Protein AF-A0A5J5D8A2-F1 (afdb_monomer_lite)

Radius of gyration: 28.77 Å; chains: 1; bounding box: 53×38×93 Å

Foldseek 3Di:
DDDPPPPDPPVVVVVVVVVVVVVVVVVVVVVVVVVVVVVVVVVVVVVVVVVVVVVVVVVVVPDDPDVPVDQLLAEEEELEDAQQCVVVVLVVCVVCCVVVVAAEEEDDDSQPDSVRPVHYYYDNAADDDCVVVVRPDDYHYDYGDDDLQVSLQSVLVCQAQNDPVCNPDHHPNHPDPQHLVNCVVVVHPSNHPVSSPDVCRSHVHDDPVD

pLDDT: mean 86.2, std 14.89, range [42.16, 98.62]

InterPro domains:
  IPR005331 Sulfotransferase [PF03567] (71-187)
  IPR007734 Heparan sulphate 2-O-sulfotransferase [PTHR12129] (23-210)
  IPR027417 P-loop containing nucleoside triphosphate hydrolase [G3DSA:3.40.50.300] (69-210)
  IPR027417 P-loop containing nucleoside triphosphate hydrolase [SSF52540] (71-198)

Organism: NCBI:txid54343

Structure (mmCIF, N/CA/C/O backbone):
data_AF-A0A5J5D8A2-F1
#
_entry.id   AF-A0A5J5D8A2-F1
#
loop_
_atom_site.group_PDB
_atom_site.id
_atom_site.type_symbol
_atom_site.label_atom_id
_atom_site.label_alt_id
_atom_site.label_comp_id
_atom_site.label_asym_id
_atom_site.label_entity_id
_atom_site.label_seq_id
_atom_site.pdbx_PDB_ins_code
_atom_site.Cartn_x
_atom_site.Cartn_y
_atom_site.Cartn_z
_atom_site.occupancy
_atom_site.B_iso_or_equiv
_atom_site.auth_seq_id
_atom_site.auth_comp_id
_atom_site.auth_asym_id
_atom_site.auth_atom_id
_atom_site.pdbx_PDB_model_num
ATOM 1 N N . MET A 1 1 ? -11.071 -0.078 65.330 1.00 43.44 1 MET A N 1
ATOM 2 C CA . MET A 1 1 ? -9.957 -0.813 64.694 1.00 43.44 1 MET A CA 1
ATOM 3 C C . MET A 1 1 ? -8.699 0.037 64.810 1.00 43.44 1 MET A C 1
ATOM 5 O O . MET A 1 1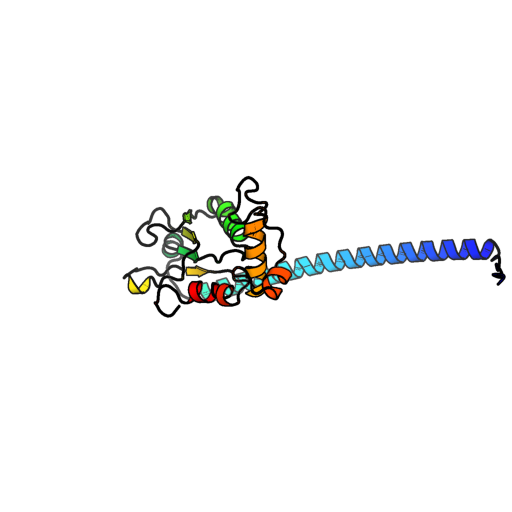 ? -8.481 0.914 63.987 1.00 43.44 1 MET A O 1
ATOM 9 N N . GLY A 1 2 ? -7.950 -0.121 65.904 1.00 42.16 2 GLY A N 1
ATOM 10 C CA . GLY A 1 2 ? -6.715 0.630 66.136 1.00 42.16 2 GLY A CA 1
ATOM 11 C C . GLY A 1 2 ? -5.548 -0.061 65.441 1.00 42.16 2 GLY A C 1
ATOM 12 O O . GLY A 1 2 ? -5.208 -1.184 65.804 1.00 42.16 2 GLY A O 1
ATOM 13 N N . LEU A 1 3 ? -4.954 0.588 64.438 1.00 48.53 3 LEU A N 1
ATOM 14 C CA . LEU A 1 3 ? -3.679 0.153 63.877 1.00 48.53 3 LEU A CA 1
ATOM 15 C C . LEU A 1 3 ? -2.583 0.384 64.920 1.00 48.53 3 LEU A C 1
ATOM 17 O O . LEU A 1 3 ? -2.235 1.522 65.238 1.00 48.53 3 LEU A O 1
ATOM 21 N N . LEU A 1 4 ? -2.039 -0.714 65.437 1.00 45.78 4 LEU A N 1
ATOM 22 C CA . LEU A 1 4 ? -0.850 -0.736 66.274 1.00 45.78 4 LEU A CA 1
ATOM 23 C C . LEU A 1 4 ? 0.340 -0.238 65.431 1.00 45.78 4 LEU A C 1
ATOM 25 O O . LEU A 1 4 ? 0.931 -0.993 64.662 1.00 45.78 4 LEU A O 1
ATOM 29 N N . ARG A 1 5 ? 0.667 1.058 65.520 1.00 58.00 5 ARG A N 1
ATOM 30 C CA . ARG A 1 5 ? 1.894 1.615 64.930 1.00 58.00 5 ARG A CA 1
ATOM 31 C C . ARG A 1 5 ? 3.086 1.094 65.726 1.00 58.00 5 ARG A C 1
ATOM 33 O O . ARG A 1 5 ? 3.473 1.675 66.735 1.00 58.00 5 ARG A O 1
ATOM 40 N N . ILE A 1 6 ? 3.667 -0.004 65.260 1.00 61.28 6 ILE A N 1
ATOM 41 C CA . ILE A 1 6 ? 4.979 -0.467 65.707 1.00 61.28 6 ILE A CA 1
ATOM 42 C C . ILE A 1 6 ? 5.999 0.552 65.180 1.00 61.28 6 ILE A C 1
ATOM 44 O O . ILE A 1 6 ? 6.409 0.504 64.022 1.00 61.28 6 ILE A O 1
ATOM 48 N N . MET A 1 7 ? 6.350 1.540 66.006 1.00 61.66 7 MET A N 1
ATOM 49 C CA . MET A 1 7 ? 7.446 2.468 65.724 1.00 61.66 7 MET A CA 1
ATOM 50 C C . MET A 1 7 ? 8.753 1.674 65.730 1.00 61.66 7 MET A C 1
ATOM 52 O O . MET A 1 7 ? 9.277 1.330 66.788 1.00 61.66 7 MET A O 1
ATOM 56 N N . MET A 1 8 ? 9.266 1.350 64.539 1.00 63.56 8 MET A N 1
ATOM 57 C CA . MET A 1 8 ? 10.593 0.756 64.412 1.00 63.56 8 MET A CA 1
ATOM 58 C C . MET A 1 8 ? 11.637 1.742 64.957 1.00 63.56 8 MET A C 1
ATOM 60 O O . MET A 1 8 ? 11.593 2.923 64.603 1.00 63.56 8 MET A O 1
ATOM 64 N N . PRO A 1 9 ? 12.587 1.291 65.793 1.00 77.75 9 PRO A N 1
ATOM 65 C CA . PRO A 1 9 ? 13.652 2.149 66.292 1.00 77.75 9 PRO A CA 1
ATOM 66 C C . PRO A 1 9 ? 14.417 2.796 65.132 1.00 77.75 9 PRO A C 1
ATOM 68 O O . PRO A 1 9 ? 14.713 2.126 64.142 1.00 77.75 9 PRO A O 1
ATOM 71 N N . ALA A 1 10 ? 14.800 4.068 65.274 1.00 77.81 10 ALA A N 1
ATOM 72 C CA . ALA A 1 10 ? 15.470 4.852 64.225 1.00 77.81 10 ALA A CA 1
ATOM 73 C C . ALA A 1 10 ? 16.701 4.150 63.608 1.00 77.81 10 ALA A C 1
ATOM 75 O O . ALA A 1 10 ? 17.005 4.326 62.430 1.00 77.81 10 ALA A O 1
ATOM 76 N N . LYS A 1 11 ? 17.374 3.283 64.378 1.00 77.81 11 LYS A N 1
ATOM 77 C CA . LYS A 1 11 ? 18.496 2.452 63.913 1.00 77.81 11 LYS A CA 1
ATOM 78 C C . LYS A 1 11 ? 18.096 1.442 62.824 1.00 77.81 11 LYS A C 1
ATOM 80 O O . LYS A 1 11 ? 18.853 1.245 61.880 1.00 77.81 11 LYS A O 1
ATOM 85 N N . PHE A 1 12 ? 16.911 0.836 62.917 1.00 82.00 12 PHE A N 1
ATOM 86 C CA . PHE A 1 12 ? 16.404 -0.100 61.904 1.00 82.00 12 PHE A CA 1
ATOM 87 C C . PHE A 1 1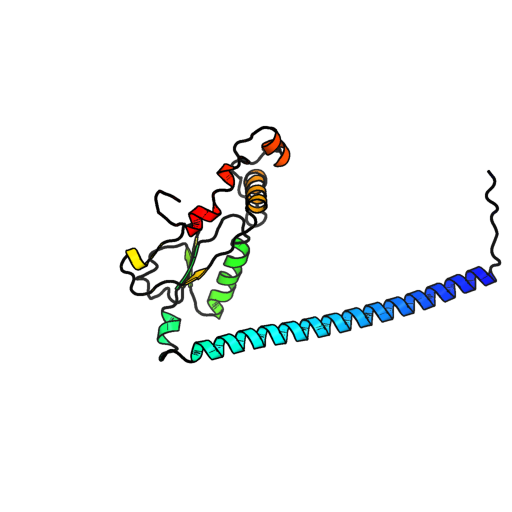2 ? 15.912 0.620 60.647 1.00 82.00 12 PHE A C 1
ATOM 89 O O . PHE A 1 12 ? 16.090 0.109 59.546 1.00 82.00 12 PHE A O 1
ATOM 96 N N . GLN A 1 13 ? 15.357 1.827 60.794 1.00 81.62 13 GLN A N 1
ATOM 97 C CA . GLN A 1 13 ? 14.984 2.662 59.650 1.00 81.62 13 GLN A CA 1
ATOM 98 C C . GLN A 1 13 ? 16.219 3.091 58.848 1.00 81.62 13 GLN A C 1
ATOM 100 O O . GLN A 1 13 ? 16.222 2.975 57.627 1.00 81.62 13 GLN A O 1
ATOM 105 N N . LEU A 1 14 ? 17.298 3.500 59.524 1.00 85.81 14 LEU A N 1
ATOM 106 C CA . LEU A 1 14 ? 18.557 3.855 58.863 1.00 85.81 14 LEU A CA 1
ATOM 107 C C . LEU A 1 14 ? 19.177 2.660 58.116 1.00 85.81 14 LEU A C 1
ATOM 109 O O . LEU A 1 14 ? 19.640 2.811 56.987 1.00 85.81 14 LEU A O 1
ATOM 113 N N . LEU A 1 15 ? 19.134 1.463 58.713 1.00 89.31 15 LEU A N 1
ATOM 114 C CA . LEU A 1 15 ? 19.608 0.232 58.075 1.00 89.31 15 LEU A CA 1
ATOM 115 C C . LEU A 1 15 ? 18.780 -0.127 56.827 1.00 89.31 15 LEU A C 1
ATOM 117 O O . LEU A 1 15 ? 19.340 -0.522 55.805 1.00 89.31 15 LEU A O 1
ATOM 121 N N . ALA A 1 16 ? 17.457 0.044 56.879 1.00 88.25 16 ALA A N 1
ATOM 122 C CA . ALA A 1 16 ? 16.571 -0.202 55.741 1.00 88.25 16 ALA A CA 1
ATOM 123 C C . ALA A 1 16 ? 16.849 0.757 54.568 1.00 88.25 16 ALA A C 1
ATOM 125 O O . ALA A 1 16 ? 16.898 0.331 53.418 1.00 88.25 16 ALA A O 1
ATOM 126 N N . VAL A 1 17 ? 17.104 2.040 54.847 1.00 90.56 17 VAL A N 1
ATOM 127 C CA . VAL A 1 17 ? 17.455 3.030 53.811 1.00 90.56 17 VAL A CA 1
ATOM 128 C C . VAL A 1 17 ? 18.817 2.718 53.183 1.00 90.56 17 VAL A C 1
ATOM 130 O O . VAL A 1 17 ? 18.953 2.765 51.963 1.00 90.56 17 VAL A O 1
ATOM 133 N N . LEU A 1 18 ? 19.815 2.348 53.992 1.00 92.75 18 LEU A N 1
ATOM 134 C CA . LEU A 1 18 ? 21.143 1.975 53.493 1.00 92.75 18 LEU A CA 1
ATOM 135 C C . LEU A 1 18 ? 21.098 0.716 52.620 1.00 92.75 18 LEU A C 1
ATOM 137 O O . LEU A 1 18 ? 21.672 0.697 51.535 1.00 92.75 18 LEU A O 1
ATOM 141 N N . THR A 1 19 ? 20.387 -0.321 53.064 1.00 93.06 19 THR A N 1
ATOM 142 C CA . THR A 1 19 ? 20.232 -1.565 52.291 1.00 93.06 19 THR A CA 1
ATOM 143 C C . THR A 1 19 ? 19.467 -1.336 50.988 1.00 93.06 19 THR A C 1
ATOM 145 O O . THR A 1 19 ? 19.874 -1.859 49.953 1.00 93.06 19 THR A O 1
ATOM 148 N N . PHE A 1 20 ? 18.430 -0.495 51.000 1.00 94.25 20 PHE A N 1
ATOM 149 C CA . PHE A 1 20 ? 17.714 -0.092 49.789 1.00 94.25 20 PHE A CA 1
ATOM 150 C C . PHE A 1 20 ? 18.603 0.697 48.817 1.00 94.25 20 PHE A C 1
ATOM 152 O O . PHE A 1 20 ? 18.588 0.421 47.621 1.00 94.25 20 PHE A O 1
ATOM 159 N N . GLY A 1 21 ? 19.423 1.629 49.316 1.00 94.69 21 GLY A N 1
ATOM 160 C CA . GLY A 1 21 ? 20.370 2.388 48.492 1.00 94.69 21 GLY A CA 1
ATOM 161 C C . GLY A 1 21 ? 21.416 1.497 47.815 1.00 94.69 21 GLY A C 1
ATOM 162 O O . GLY A 1 21 ? 21.669 1.639 46.621 1.00 94.69 21 GLY A O 1
ATOM 163 N N . VAL A 1 22 ? 21.971 0.523 48.545 1.00 95.25 22 VAL A N 1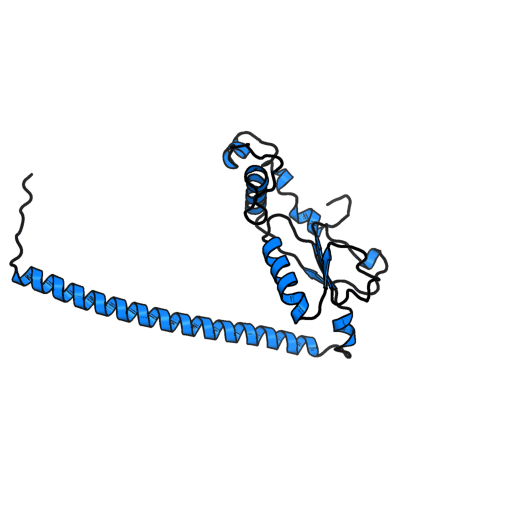
ATOM 164 C CA . VAL A 1 22 ? 22.908 -0.467 47.983 1.00 95.25 22 VAL A CA 1
ATOM 165 C C . VAL A 1 22 ? 22.215 -1.370 46.956 1.00 95.25 22 VAL A C 1
ATOM 167 O O . VAL A 1 22 ? 22.793 -1.657 45.909 1.00 95.25 22 VAL A O 1
ATOM 170 N N . ALA A 1 23 ? 20.974 -1.789 47.218 1.00 94.88 23 ALA A N 1
ATOM 171 C CA . ALA A 1 23 ? 20.194 -2.582 46.271 1.00 94.88 23 ALA A CA 1
ATOM 172 C C . ALA A 1 23 ? 19.888 -1.805 44.979 1.00 94.88 23 ALA A C 1
ATOM 174 O O . ALA A 1 23 ? 20.016 -2.370 43.896 1.00 94.88 23 ALA A O 1
ATOM 175 N N . MET A 1 24 ? 19.554 -0.514 45.075 1.00 94.69 24 MET A N 1
ATOM 176 C CA . MET A 1 24 ? 19.331 0.346 43.907 1.00 94.69 24 MET A CA 1
ATOM 177 C C . MET A 1 24 ? 20.595 0.505 43.062 1.00 94.69 24 MET A C 1
ATOM 179 O O . MET A 1 24 ? 20.550 0.243 41.864 1.00 94.69 24 MET A O 1
ATOM 183 N N . LEU A 1 25 ? 21.738 0.797 43.689 1.00 94.62 25 LEU A N 1
ATOM 184 C CA . LEU A 1 25 ? 23.042 0.842 43.010 1.00 94.62 25 LEU A CA 1
ATOM 185 C C . LEU A 1 25 ? 23.381 -0.479 42.304 1.00 94.62 25 LEU A C 1
ATOM 187 O O . LEU A 1 25 ? 23.914 -0.489 41.193 1.00 94.62 25 LEU A O 1
ATOM 191 N N . PHE A 1 26 ? 23.067 -1.613 42.934 1.00 95.62 26 PHE A N 1
ATOM 192 C CA . PHE A 1 26 ? 23.268 -2.918 42.313 1.00 95.62 26 PHE A CA 1
ATOM 193 C C . PHE A 1 26 ? 22.354 -3.121 41.098 1.00 95.62 26 PHE A C 1
ATOM 195 O O . PHE A 1 26 ? 22.821 -3.605 40.068 1.00 95.62 26 PHE A O 1
ATOM 202 N N . ILE A 1 27 ? 21.079 -2.738 41.195 1.00 94.88 27 ILE A N 1
ATOM 203 C CA . ILE A 1 27 ? 20.109 -2.846 40.098 1.00 94.88 27 ILE A CA 1
ATOM 204 C C . ILE A 1 27 ? 20.512 -1.951 38.923 1.00 94.88 27 ILE A C 1
ATOM 206 O O . ILE A 1 27 ? 20.534 -2.433 37.795 1.00 94.88 27 ILE A O 1
ATOM 210 N N . GLU A 1 28 ? 20.897 -0.698 39.168 1.00 93.75 28 GLU A N 1
ATOM 211 C CA . GLU A 1 28 ? 21.371 0.224 38.125 1.00 93.75 28 GLU A CA 1
ATOM 212 C C . GLU A 1 28 ? 22.580 -0.350 37.375 1.00 93.75 28 GLU A C 1
ATOM 214 O O . GLU A 1 28 ? 22.600 -0.379 36.145 1.00 93.75 28 GLU A O 1
ATOM 219 N N . ASN A 1 29 ? 23.543 -0.925 38.102 1.00 94.69 29 ASN A N 1
ATOM 220 C CA . ASN A 1 29 ? 24.699 -1.590 37.501 1.00 94.69 29 ASN A CA 1
ATOM 221 C C . ASN A 1 29 ? 24.310 -2.831 36.669 1.00 94.69 29 ASN A C 1
ATOM 223 O O . ASN A 1 29 ? 24.910 -3.098 35.627 1.00 94.69 29 ASN A O 1
ATOM 227 N N . GLN A 1 30 ? 23.308 -3.605 37.102 1.00 94.56 30 GLN A N 1
ATOM 228 C CA . GLN A 1 30 ? 22.799 -4.740 36.318 1.00 94.56 30 GLN A CA 1
ATOM 229 C C . GLN A 1 30 ? 22.059 -4.279 35.057 1.00 94.56 30 GLN A C 1
ATOM 231 O O . GLN A 1 30 ? 22.248 -4.879 34.000 1.00 94.56 30 GLN A O 1
ATOM 236 N N . ILE A 1 31 ? 21.268 -3.205 35.144 1.00 95.06 31 ILE A N 1
ATOM 237 C CA . ILE A 1 31 ? 20.575 -2.606 33.994 1.00 95.06 31 ILE A CA 1
ATOM 238 C C . ILE A 1 31 ? 21.598 -2.138 32.961 1.00 95.06 31 ILE A C 1
ATOM 240 O O . ILE A 1 31 ? 21.495 -2.508 31.794 1.00 95.06 31 ILE A O 1
ATOM 244 N N . GLN A 1 32 ? 22.636 -1.423 33.393 1.00 93.75 32 GLN A N 1
ATOM 245 C CA . GLN A 1 32 ? 23.667 -0.918 32.491 1.00 93.75 32 GLN A CA 1
ATOM 246 C C . GLN A 1 32 ? 24.422 -2.057 31.783 1.00 93.75 32 GLN A C 1
ATOM 248 O O . GLN A 1 32 ? 24.617 -2.020 30.568 1.00 93.75 32 GLN A O 1
ATOM 253 N N . LYS A 1 33 ? 24.762 -3.134 32.508 1.00 95.69 33 LYS A N 1
ATOM 254 C CA . LYS A 1 33 ? 25.341 -4.345 31.898 1.00 95.69 33 LYS A CA 1
ATOM 255 C C . LYS A 1 33 ? 24.398 -5.010 30.896 1.00 95.69 33 LYS A C 1
ATOM 257 O O . LYS A 1 33 ? 24.849 -5.503 29.860 1.00 95.69 33 LYS A O 1
ATOM 262 N N . LEU A 1 34 ? 23.101 -5.047 31.198 1.00 94.38 34 LEU A N 1
ATOM 263 C CA . LEU A 1 34 ? 22.101 -5.633 30.314 1.00 94.38 34 LEU A CA 1
ATOM 264 C C . LEU A 1 34 ? 21.970 -4.818 29.021 1.00 94.38 34 LEU A C 1
ATOM 266 O O . LEU A 1 34 ? 21.977 -5.400 27.936 1.00 94.38 34 LEU A O 1
ATOM 270 N N . GLU A 1 35 ? 21.938 -3.491 29.116 1.00 95.56 35 GLU A N 1
ATOM 271 C CA . GLU A 1 35 ? 21.891 -2.584 27.964 1.00 95.56 35 GLU A CA 1
ATOM 272 C C . GLU A 1 35 ? 23.133 -2.715 27.071 1.00 95.56 35 GLU A C 1
ATOM 274 O O . GLU A 1 35 ? 23.004 -2.841 25.850 1.00 95.56 35 GLU A O 1
ATOM 279 N N . GLU A 1 36 ? 24.332 -2.791 27.658 1.00 96.19 36 GLU A N 1
ATOM 280 C CA . GLU A 1 36 ? 25.570 -3.036 26.906 1.00 96.19 36 GLU A CA 1
ATOM 281 C C . GLU A 1 36 ? 25.554 -4.393 26.189 1.00 96.19 36 GLU A C 1
ATOM 283 O O . GLU A 1 36 ? 25.940 -4.492 25.017 1.00 96.19 36 GLU A O 1
ATOM 288 N N . SER A 1 37 ? 25.079 -5.443 26.868 1.00 94.00 37 SER A N 1
ATOM 289 C CA . SER A 1 37 ? 24.976 -6.783 26.283 1.00 94.00 37 SER A CA 1
ATOM 290 C C . SER A 1 37 ? 23.990 -6.820 25.113 1.00 94.00 37 SER A C 1
ATOM 292 O O . SER A 1 37 ? 24.295 -7.399 24.065 1.00 94.00 37 SER A O 1
ATOM 294 N N . ARG A 1 38 ? 22.858 -6.119 25.241 1.00 94.75 38 ARG A N 1
ATOM 295 C CA . ARG A 1 38 ? 21.852 -5.982 24.189 1.00 94.75 38 ARG A CA 1
ATOM 296 C C . ARG A 1 38 ? 22.419 -5.235 22.983 1.00 94.75 38 ARG A C 1
ATOM 298 O O . ARG A 1 38 ? 22.307 -5.728 21.865 1.00 94.75 38 ARG A O 1
ATOM 305 N N . ALA A 1 39 ? 23.099 -4.110 23.201 1.00 93.62 39 ALA A N 1
ATOM 306 C CA . ALA A 1 39 ? 23.727 -3.347 22.124 1.00 93.62 39 ALA A CA 1
ATOM 307 C C . ALA A 1 39 ? 24.810 -4.158 21.388 1.00 93.62 39 ALA A C 1
ATOM 309 O O . ALA A 1 39 ? 25.000 -4.012 20.179 1.00 93.62 39 ALA A O 1
ATOM 310 N N . LYS A 1 40 ? 25.539 -5.030 22.096 1.00 93.69 40 LYS A N 1
ATOM 311 C CA . LYS A 1 40 ? 26.506 -5.947 21.476 1.00 93.69 40 LYS A CA 1
ATOM 312 C C . LYS A 1 40 ? 25.808 -7.011 20.626 1.00 93.69 40 LYS A C 1
ATOM 314 O O . LYS A 1 40 ? 26.255 -7.259 19.509 1.00 93.69 40 LYS A O 1
ATOM 319 N N . LEU A 1 41 ? 24.713 -7.586 21.125 1.00 92.62 41 LEU A N 1
ATOM 320 C CA . LEU A 1 41 ? 23.922 -8.581 20.403 1.00 92.62 41 LEU A CA 1
ATOM 321 C C . LEU A 1 41 ? 23.298 -7.997 19.127 1.00 92.62 41 LEU A C 1
ATOM 323 O O . LEU A 1 41 ? 23.446 -8.591 18.064 1.00 92.62 41 LEU A O 1
ATOM 327 N N . GLU A 1 42 ? 22.692 -6.810 19.204 1.00 91.44 42 GLU A N 1
ATOM 328 C CA . GLU A 1 42 ? 22.101 -6.120 18.046 1.00 91.44 42 GLU A CA 1
ATOM 329 C C . GLU A 1 42 ? 23.142 -5.869 16.939 1.00 91.44 42 GLU A C 1
ATOM 331 O O . GLU A 1 42 ? 22.877 -6.115 15.763 1.00 91.44 42 GLU A O 1
ATOM 336 N N . ARG A 1 43 ? 24.373 -5.473 17.299 1.00 91.00 43 ARG A N 1
ATOM 337 C CA . ARG A 1 43 ? 25.469 -5.302 16.326 1.00 91.00 43 ARG A CA 1
ATOM 338 C C . ARG A 1 43 ? 25.915 -6.619 15.693 1.00 91.00 43 ARG A C 1
ATOM 340 O O . ARG A 1 43 ? 26.267 -6.630 14.516 1.00 91.00 43 ARG A O 1
ATOM 347 N N . THR A 1 44 ? 25.950 -7.709 16.457 1.00 89.12 44 THR A N 1
ATOM 348 C CA . THR A 1 44 ? 26.314 -9.032 15.932 1.00 89.12 44 THR A CA 1
ATOM 349 C C . THR A 1 44 ? 25.240 -9.569 14.989 1.00 89.12 44 THR A C 1
ATOM 351 O O . THR A 1 44 ? 25.590 -10.080 13.929 1.00 89.12 44 THR A O 1
ATOM 354 N N . ILE A 1 45 ? 23.957 -9.389 15.321 1.00 90.00 45 ILE A N 1
ATOM 355 C CA . ILE A 1 45 ? 22.831 -9.763 14.453 1.00 90.00 45 ILE A CA 1
ATOM 356 C C . ILE A 1 45 ? 22.887 -8.972 13.145 1.00 90.00 45 ILE A C 1
ATOM 358 O O . ILE A 1 45 ? 22.921 -9.581 12.083 1.00 90.00 45 ILE A O 1
ATOM 362 N N . ALA A 1 46 ? 23.023 -7.644 13.208 1.00 86.31 46 ALA A N 1
ATOM 363 C CA . ALA A 1 46 ? 23.111 -6.809 12.008 1.00 86.31 46 ALA A CA 1
ATOM 364 C C . ALA A 1 46 ? 24.282 -7.210 11.091 1.00 86.31 46 ALA A C 1
ATOM 366 O O . ALA A 1 46 ? 24.154 -7.198 9.870 1.00 86.31 46 ALA A O 1
ATOM 367 N N . ARG A 1 47 ? 25.431 -7.602 11.661 1.00 86.00 47 ARG A N 1
ATOM 368 C CA . ARG A 1 47 ? 26.570 -8.113 10.878 1.00 86.00 47 ARG A CA 1
ATOM 369 C C . ARG A 1 47 ? 26.276 -9.462 10.224 1.00 86.00 47 ARG A C 1
ATOM 371 O O . ARG A 1 47 ? 26.673 -9.657 9.080 1.00 86.00 47 ARG A O 1
ATOM 378 N N . HIS A 1 48 ? 25.606 -10.372 10.928 1.00 82.44 48 HIS A N 1
ATOM 379 C CA . HIS A 1 48 ? 25.218 -11.668 10.371 1.00 82.44 48 HIS A CA 1
ATOM 380 C C . HIS A 1 48 ? 24.161 -11.533 9.269 1.00 82.44 48 HIS A C 1
ATOM 382 O O . HIS A 1 48 ? 24.306 -12.180 8.239 1.00 82.44 48 HIS A O 1
ATOM 388 N N . GLU A 1 49 ? 23.164 -10.659 9.436 1.00 81.12 49 GLU A N 1
ATOM 389 C CA . GLU A 1 49 ? 22.150 -10.394 8.405 1.00 81.12 49 GLU A CA 1
ATOM 390 C C . GLU A 1 49 ? 22.776 -9.819 7.126 1.00 81.12 49 GLU A C 1
ATOM 392 O O . GLU A 1 49 ? 22.462 -10.270 6.027 1.00 81.12 49 GLU A O 1
ATOM 397 N N . VAL A 1 50 ? 23.706 -8.862 7.252 1.00 79.50 50 VAL A N 1
ATOM 398 C CA . VAL A 1 50 ? 24.425 -8.303 6.093 1.00 79.50 50 VAL A CA 1
ATOM 399 C C . VAL A 1 50 ? 25.272 -9.373 5.399 1.00 79.50 50 VAL A C 1
ATOM 401 O O . VAL A 1 50 ? 25.214 -9.485 4.176 1.00 79.50 50 VAL A O 1
ATOM 404 N N . ALA A 1 51 ? 26.001 -10.196 6.160 1.00 74.69 51 ALA A N 1
ATOM 405 C CA . ALA A 1 51 ? 26.816 -11.275 5.602 1.00 74.69 51 ALA A CA 1
ATOM 406 C C . ALA A 1 51 ? 25.966 -12.345 4.889 1.00 74.69 51 ALA A C 1
ATOM 408 O O . ALA A 1 51 ? 26.358 -12.835 3.833 1.00 74.69 51 ALA A O 1
ATOM 409 N N . GLU A 1 52 ? 24.787 -12.679 5.422 1.00 77.25 52 GLU A N 1
ATOM 410 C CA . GLU A 1 52 ? 23.859 -13.629 4.798 1.00 77.25 52 GLU A CA 1
ATOM 411 C C . GLU A 1 52 ? 23.293 -13.087 3.472 1.00 77.25 52 GLU A C 1
ATOM 413 O O . GLU A 1 52 ? 23.182 -13.825 2.491 1.00 77.25 52 GLU A O 1
ATOM 418 N N . VAL A 1 53 ? 22.987 -11.785 3.403 1.00 70.25 53 VAL A N 1
ATOM 419 C CA . VAL A 1 53 ? 22.558 -11.118 2.161 1.00 70.25 53 VAL A CA 1
ATOM 420 C C . VAL A 1 53 ? 23.683 -11.096 1.118 1.00 70.25 53 VAL A C 1
ATOM 422 O O . VAL A 1 53 ? 23.430 -11.387 -0.053 1.00 70.25 53 VAL A O 1
ATOM 425 N N . GLU A 1 54 ? 24.924 -10.808 1.522 1.00 71.25 54 GLU A N 1
ATOM 426 C CA . GLU A 1 54 ? 26.096 -10.838 0.631 1.00 71.25 54 GLU A CA 1
ATOM 427 C C . GLU A 1 54 ? 26.395 -12.252 0.098 1.00 71.25 54 GLU A C 1
ATOM 429 O O . GLU A 1 54 ? 26.745 -12.415 -1.076 1.00 71.25 54 GLU A O 1
ATOM 434 N N . GLN A 1 55 ? 26.200 -13.287 0.923 1.00 66.44 55 GLN A N 1
ATOM 435 C CA . GLN A 1 55 ? 26.368 -14.682 0.508 1.00 66.44 55 GLN A CA 1
ATOM 436 C C . GLN A 1 55 ? 25.332 -15.097 -0.541 1.00 66.44 55 GLN A C 1
ATOM 438 O O . GLN A 1 55 ? 25.710 -15.654 -1.572 1.00 66.44 55 GLN A O 1
ATOM 443 N N . ARG A 1 56 ? 24.049 -14.752 -0.345 1.00 58.78 56 ARG A N 1
ATOM 444 C CA . ARG A 1 56 ? 22.997 -15.012 -1.348 1.00 58.78 56 ARG A CA 1
ATOM 445 C C . ARG A 1 56 ? 23.278 -14.303 -2.677 1.00 58.78 56 ARG A C 1
ATOM 447 O O . ARG A 1 56 ? 23.043 -14.872 -3.736 1.00 58.78 56 ARG A O 1
ATOM 454 N N . HIS A 1 57 ? 23.827 -13.089 -2.632 1.00 57.78 57 HIS A N 1
ATOM 455 C CA . HIS A 1 57 ? 24.257 -12.359 -3.830 1.00 57.78 57 HIS A CA 1
ATOM 456 C C . HIS A 1 57 ? 25.418 -13.043 -4.574 1.00 57.78 57 HIS A C 1
ATOM 458 O O . HIS A 1 57 ? 25.503 -12.953 -5.797 1.00 57.78 57 HIS A O 1
ATOM 464 N N . SER A 1 58 ? 26.313 -13.721 -3.852 1.00 54.38 58 SER A N 1
ATOM 465 C CA . SER A 1 58 ? 27.479 -14.391 -4.441 1.00 54.38 58 SER A CA 1
ATOM 466 C C . SER A 1 58 ? 27.117 -15.710 -5.135 1.00 54.38 58 SER A C 1
ATOM 468 O O . SER A 1 58 ? 27.769 -16.079 -6.110 1.00 54.38 58 SER A O 1
ATOM 470 N N . GLU A 1 59 ? 26.068 -16.402 -4.679 1.00 55.84 59 GLU A N 1
ATOM 471 C CA . GLU A 1 59 ? 25.571 -17.633 -5.313 1.00 55.84 59 GLU A CA 1
ATOM 472 C C . GLU A 1 59 ? 24.749 -17.357 -6.587 1.00 55.84 59 GLU A C 1
ATOM 474 O O . GLU A 1 59 ? 24.819 -18.135 -7.539 1.00 55.84 59 GLU A O 1
ATOM 479 N N . ASP A 1 60 ? 24.044 -16.222 -6.654 1.00 47.53 60 ASP A N 1
ATOM 480 C CA . ASP A 1 60 ? 23.275 -15.798 -7.839 1.00 47.53 60 ASP A CA 1
ATOM 481 C C . ASP A 1 60 ? 24.179 -15.220 -8.953 1.00 47.53 60 ASP A C 1
ATOM 483 O O . ASP A 1 60 ? 23.906 -15.360 -10.143 1.00 47.53 60 ASP A O 1
ATOM 487 N N . ALA A 1 61 ? 25.342 -14.662 -8.589 1.00 51.31 61 ALA A N 1
ATOM 488 C CA . ALA A 1 61 ? 26.332 -14.125 -9.531 1.00 51.31 61 ALA A CA 1
ATOM 489 C C . ALA A 1 61 ? 27.083 -15.197 -10.358 1.00 51.31 61 ALA A C 1
ATOM 491 O O . ALA A 1 61 ? 27.859 -14.860 -11.254 1.00 51.31 61 ALA A O 1
ATOM 492 N N . GLY A 1 62 ? 26.869 -16.490 -10.081 1.00 46.88 62 GLY A N 1
ATOM 493 C CA . GLY A 1 62 ? 27.489 -17.608 -10.802 1.00 46.88 62 GLY A CA 1
ATOM 494 C C . GLY A 1 62 ? 26.838 -17.962 -12.148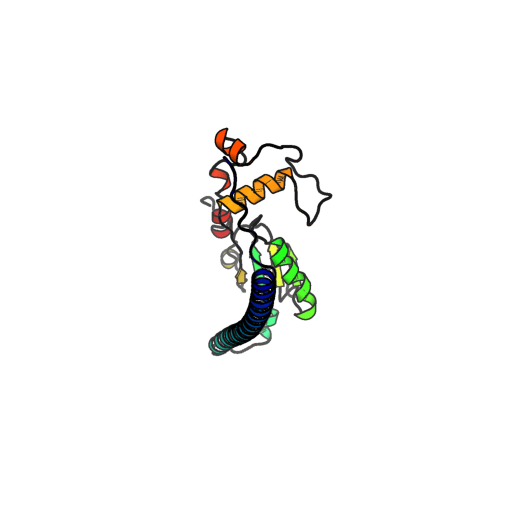 1.00 46.88 62 GLY A C 1
ATOM 495 O O . GLY A 1 62 ? 27.330 -18.858 -12.837 1.00 46.88 62 GLY A O 1
ATOM 496 N N . ARG A 1 63 ? 25.741 -17.296 -12.536 1.00 50.28 63 ARG A N 1
ATOM 497 C CA . ARG A 1 63 ? 25.020 -17.536 -13.798 1.00 50.28 63 ARG A CA 1
ATOM 498 C C . ARG A 1 63 ? 24.515 -16.241 -14.448 1.00 50.28 63 ARG A C 1
ATOM 500 O O . ARG A 1 63 ? 23.316 -16.086 -14.569 1.00 50.28 63 ARG A O 1
ATOM 507 N N . ASP A 1 64 ? 25.388 -15.341 -14.892 1.00 45.69 64 ASP A N 1
ATOM 508 C CA . ASP A 1 64 ? 25.220 -14.734 -16.227 1.00 45.69 64 ASP A CA 1
ATOM 509 C C . ASP A 1 64 ? 26.356 -13.779 -16.610 1.00 45.69 64 ASP A C 1
ATOM 511 O O . ASP A 1 64 ? 26.893 -13.009 -15.812 1.00 45.69 64 ASP A O 1
ATOM 515 N N . LEU A 1 65 ? 26.725 -13.829 -17.886 1.00 48.62 65 LEU A N 1
ATOM 516 C CA . LEU A 1 65 ? 27.729 -12.973 -18.505 1.00 48.62 65 LEU A CA 1
ATOM 517 C C . LEU A 1 65 ? 27.064 -11.681 -19.022 1.00 48.62 65 LEU A C 1
ATOM 519 O O . LEU A 1 65 ? 26.620 -11.653 -20.163 1.00 48.62 65 LEU A O 1
ATOM 523 N N . SER A 1 66 ? 27.021 -10.607 -18.214 1.00 46.00 66 SER A N 1
ATOM 524 C CA . SER A 1 66 ? 27.240 -9.179 -18.600 1.00 46.00 66 SER A CA 1
ATOM 525 C C . SER A 1 66 ? 26.693 -8.163 -17.555 1.00 46.00 66 SER A C 1
ATOM 527 O O . SER A 1 66 ? 25.660 -7.527 -17.759 1.00 46.00 66 SER A O 1
ATOM 529 N N . PRO A 1 67 ? 27.419 -7.885 -16.451 1.00 54.66 67 PRO A N 1
ATOM 530 C CA . PRO A 1 67 ? 26.867 -7.187 -15.272 1.00 54.66 67 PRO A CA 1
ATOM 531 C C . PRO A 1 67 ? 26.421 -5.723 -15.457 1.00 54.66 67 PRO A C 1
ATOM 533 O O . PRO A 1 67 ? 25.728 -5.176 -14.601 1.00 54.66 67 PRO A O 1
ATOM 536 N N . LEU A 1 68 ? 26.860 -5.043 -16.521 1.00 49.59 68 LEU A N 1
ATOM 537 C CA . LEU A 1 68 ? 26.580 -3.615 -16.734 1.00 49.59 68 LEU A CA 1
ATOM 538 C C . LEU A 1 68 ? 25.392 -3.372 -17.673 1.00 49.59 68 LEU A C 1
ATOM 540 O O . LEU A 1 68 ? 24.666 -2.404 -17.480 1.00 49.59 68 LEU A O 1
ATOM 544 N N . ALA A 1 69 ? 25.158 -4.260 -18.645 1.00 49.06 69 ALA A N 1
ATOM 545 C CA . ALA A 1 69 ? 24.066 -4.115 -19.609 1.00 49.06 69 ALA A CA 1
ATOM 546 C C . ALA A 1 69 ? 22.702 -4.506 -19.011 1.00 49.06 69 ALA A C 1
ATOM 548 O O . ALA A 1 69 ? 21.691 -3.892 -19.343 1.00 49.06 69 ALA A O 1
ATOM 549 N N . GLU A 1 70 ? 22.668 -5.477 -18.092 1.00 57.56 70 GLU A N 1
ATOM 550 C CA . GLU A 1 70 ? 21.435 -5.876 -17.395 1.00 57.56 70 GLU A CA 1
ATOM 551 C C . GLU A 1 70 ? 21.005 -4.878 -16.317 1.00 57.56 70 GLU A C 1
ATOM 553 O O . GLU A 1 70 ? 19.811 -4.662 -16.099 1.00 57.56 70 GLU A O 1
ATOM 558 N N . LYS A 1 71 ? 21.969 -4.223 -15.657 1.00 58.16 71 LYS A N 1
ATOM 559 C CA . LYS A 1 71 ? 21.678 -3.256 -14.593 1.00 58.16 71 LYS A CA 1
ATOM 560 C C . LYS A 1 71 ? 20.981 -2.007 -15.133 1.00 58.16 71 LYS A C 1
ATOM 562 O O . LYS A 1 71 ? 20.090 -1.484 -14.467 1.00 58.16 71 LYS A O 1
ATOM 567 N N . ASP A 1 72 ? 21.340 -1.585 -16.344 1.00 65.19 72 ASP A N 1
ATOM 568 C CA . ASP A 1 72 ? 20.755 -0.418 -17.007 1.00 65.19 72 ASP A CA 1
ATOM 569 C C . ASP A 1 72 ? 19.392 -0.704 -17.662 1.00 65.19 72 ASP A C 1
ATOM 571 O O . ASP A 1 72 ? 18.679 0.244 -17.971 1.00 65.19 72 ASP A O 1
ATOM 575 N N . ASP A 1 73 ? 18.974 -1.970 -17.824 1.00 77.25 73 ASP A N 1
ATOM 576 C CA . ASP A 1 73 ? 17.640 -2.324 -18.353 1.00 77.25 73 ASP A CA 1
ATOM 577 C C . ASP A 1 73 ? 16.639 -2.763 -17.261 1.00 77.25 73 ASP A C 1
ATOM 579 O O . ASP A 1 73 ? 15.479 -3.077 -17.551 1.00 77.25 73 ASP A O 1
ATOM 583 N N . MET A 1 74 ? 17.062 -2.749 -15.991 1.00 87.12 74 MET A N 1
ATOM 584 C CA . MET A 1 74 ? 16.272 -3.233 -14.859 1.00 87.12 74 MET A CA 1
ATOM 585 C C . MET A 1 74 ? 15.044 -2.356 -14.582 1.00 87.12 74 MET A C 1
ATOM 587 O O . MET A 1 74 ? 15.128 -1.142 -14.387 1.00 87.12 74 MET A O 1
ATOM 591 N N . VAL A 1 75 ? 13.878 -2.994 -14.473 1.00 89.88 75 VAL A N 1
ATOM 592 C CA . VAL A 1 75 ? 12.621 -2.331 -14.122 1.00 89.88 75 VAL A CA 1
ATOM 593 C C . VAL A 1 75 ? 11.958 -3.046 -12.953 1.00 89.88 75 VAL A C 1
ATOM 595 O O . VAL A 1 75 ? 11.674 -4.237 -13.039 1.00 89.88 75 VAL A O 1
ATOM 598 N N . ILE A 1 76 ? 11.650 -2.303 -11.891 1.00 92.88 76 ILE A N 1
ATOM 599 C CA . ILE A 1 76 ? 10.849 -2.755 -10.752 1.00 92.88 76 ILE A CA 1
ATOM 600 C C . ILE A 1 76 ? 9.460 -2.123 -10.842 1.00 92.88 76 ILE A C 1
ATOM 602 O O . ILE A 1 76 ? 9.329 -0.910 -11.006 1.00 92.88 76 ILE A O 1
ATOM 606 N N . ILE A 1 77 ? 8.415 -2.935 -10.694 1.00 93.56 77 ILE A N 1
ATOM 607 C CA . ILE A 1 77 ? 7.031 -2.488 -10.557 1.00 93.56 77 ILE A CA 1
ATOM 608 C C . ILE A 1 77 ? 6.546 -2.797 -9.142 1.00 93.56 77 ILE A C 1
ATOM 610 O O . ILE A 1 77 ? 6.400 -3.949 -8.742 1.00 93.56 77 ILE A O 1
ATOM 614 N N . TYR A 1 78 ? 6.236 -1.738 -8.404 1.00 96.88 78 TYR A N 1
ATOM 615 C CA . TYR A 1 78 ? 5.567 -1.774 -7.116 1.00 96.88 78 TYR A CA 1
ATOM 616 C C . TYR A 1 78 ? 4.084 -1.416 -7.276 1.00 96.88 78 TYR A C 1
ATOM 618 O O . TYR A 1 78 ? 3.668 -0.257 -7.155 1.00 96.88 78 TYR A O 1
ATOM 626 N N . ASN A 1 79 ? 3.254 -2.420 -7.553 1.00 96.19 79 ASN A N 1
ATOM 627 C CA . ASN A 1 79 ? 1.809 -2.271 -7.738 1.00 96.19 79 ASN A CA 1
ATOM 628 C C . ASN A 1 79 ? 1.074 -2.145 -6.386 1.00 96.19 79 ASN A C 1
ATOM 630 O O . ASN A 1 79 ? 0.284 -2.987 -5.964 1.00 96.19 79 ASN A O 1
ATOM 634 N N . ARG A 1 80 ? 1.419 -1.084 -5.657 1.00 96.00 80 ARG A N 1
ATOM 635 C CA . ARG A 1 80 ? 1.111 -0.868 -4.244 1.00 96.00 80 ARG A CA 1
ATOM 636 C C . ARG A 1 80 ? -0.367 -0.999 -3.882 1.00 96.00 80 ARG A C 1
ATOM 638 O O . ARG A 1 80 ? -1.222 -0.286 -4.410 1.00 96.00 80 ARG A O 1
ATOM 645 N N . VAL A 1 81 ? -0.645 -1.800 -2.856 1.00 97.38 81 VAL A N 1
ATOM 646 C CA . VAL A 1 81 ? -1.967 -1.897 -2.225 1.00 97.38 81 VAL A CA 1
ATOM 647 C C . VAL A 1 81 ? -2.236 -0.664 -1.328 1.00 97.38 81 VAL A C 1
ATOM 649 O O . VAL A 1 81 ? -1.325 -0.126 -0.681 1.00 97.38 81 VAL A O 1
ATOM 652 N N . PRO A 1 82 ? -3.474 -0.133 -1.281 1.00 97.38 82 PRO A N 1
ATOM 653 C CA . PRO A 1 82 ? -3.834 0.932 -0.346 1.00 97.38 82 PRO A CA 1
ATOM 654 C C . PRO A 1 82 ? -3.739 0.498 1.125 1.00 97.38 82 PRO A C 1
ATOM 656 O O . PRO A 1 82 ? -4.201 -0.576 1.501 1.00 97.38 82 PRO A O 1
ATOM 659 N N . LYS A 1 83 ? -3.244 1.404 1.981 1.00 97.81 83 LYS A N 1
ATOM 660 C CA . LYS A 1 83 ? -3.183 1.255 3.454 1.00 97.81 83 LYS A CA 1
ATOM 661 C C . LYS A 1 83 ? -2.272 0.123 3.969 1.00 97.81 83 LYS A C 1
ATOM 663 O O . LYS A 1 83 ? -2.480 -0.386 5.067 1.00 97.81 83 LYS A O 1
ATOM 668 N N . THR A 1 84 ? -1.215 -0.191 3.220 1.00 97.81 84 THR A N 1
ATOM 669 C CA . THR A 1 84 ? -0.187 -1.196 3.563 1.00 97.81 84 THR A CA 1
ATOM 670 C C . THR A 1 84 ? 1.208 -0.576 3.753 1.00 97.81 84 THR A C 1
ATOM 672 O O . THR A 1 84 ? 2.210 -1.124 3.317 1.00 97.81 84 THR A O 1
ATOM 675 N N . ALA A 1 85 ? 1.279 0.627 4.341 1.00 96.69 85 ALA A N 1
ATOM 676 C CA . ALA A 1 85 ? 2.521 1.411 4.497 1.00 96.69 85 ALA A CA 1
ATOM 677 C C . ALA A 1 85 ? 3.236 1.777 3.177 1.00 96.69 85 ALA A C 1
ATOM 679 O O . ALA A 1 85 ? 4.399 2.179 3.159 1.00 96.69 85 ALA A O 1
ATOM 680 N N . SER A 1 86 ? 2.509 1.723 2.060 1.00 95.25 86 SER A N 1
ATOM 681 C CA . SER A 1 86 ? 3.081 1.939 0.735 1.00 95.25 86 SER A CA 1
ATOM 682 C C . SER A 1 86 ? 3.656 3.340 0.506 1.00 95.25 86 SER A C 1
ATOM 684 O O . SER A 1 86 ? 4.568 3.497 -0.296 1.00 95.25 86 SER A O 1
ATOM 686 N N . THR A 1 87 ? 3.173 4.365 1.220 1.00 93.81 87 THR A N 1
ATOM 687 C CA . THR A 1 87 ? 3.739 5.724 1.137 1.00 93.81 87 THR A CA 1
ATOM 688 C C . THR A 1 87 ? 5.136 5.764 1.741 1.00 93.81 87 THR A C 1
ATOM 690 O O . THR A 1 87 ? 6.045 6.287 1.107 1.00 93.81 87 THR A O 1
ATOM 693 N N . SER A 1 88 ? 5.319 5.139 2.906 1.00 95.62 88 SER A N 1
ATOM 694 C CA . SER A 1 88 ? 6.615 5.044 3.574 1.00 95.62 88 SER A CA 1
ATOM 695 C C . SER A 1 88 ? 7.633 4.311 2.700 1.00 95.62 88 SER A C 1
ATOM 697 O O . SER A 1 88 ? 8.714 4.834 2.458 1.00 95.62 88 SER A O 1
ATOM 699 N N . PHE A 1 89 ? 7.260 3.154 2.141 1.00 96.56 89 PHE A N 1
ATOM 700 C CA . PHE A 1 89 ? 8.152 2.384 1.267 1.00 96.56 89 PHE A CA 1
ATOM 701 C C . PHE A 1 89 ? 8.527 3.143 -0.016 1.00 96.56 89 PHE A C 1
ATOM 703 O O . PHE A 1 89 ? 9.685 3.165 -0.421 1.00 96.56 89 PHE A O 1
ATOM 710 N N . THR A 1 90 ? 7.562 3.817 -0.649 1.00 93.75 90 THR A N 1
ATOM 711 C CA . THR A 1 90 ? 7.827 4.626 -1.846 1.00 93.75 90 THR A CA 1
ATOM 712 C C . THR A 1 90 ? 8.762 5.807 -1.565 1.00 93.75 90 THR A C 1
ATOM 714 O O . THR A 1 90 ? 9.584 6.126 -2.420 1.00 93.75 90 THR A O 1
ATOM 717 N N . ASN A 1 91 ? 8.679 6.442 -0.392 1.00 93.62 91 ASN A N 1
ATOM 718 C CA . ASN A 1 91 ? 9.570 7.556 -0.050 1.00 93.62 91 ASN A CA 1
ATOM 719 C C . ASN A 1 91 ? 11.036 7.110 0.045 1.00 93.62 91 ASN A C 1
ATOM 721 O O . ASN A 1 91 ? 11.895 7.805 -0.483 1.00 93.62 91 ASN A O 1
ATOM 725 N N . ILE A 1 92 ? 11.310 5.907 0.565 1.00 95.94 92 ILE A N 1
ATOM 726 C CA . ILE A 1 92 ? 12.668 5.328 0.559 1.00 95.94 92 ILE A CA 1
ATOM 727 C C . ILE A 1 92 ? 13.216 5.248 -0.874 1.00 95.94 92 ILE A C 1
ATOM 729 O O . ILE A 1 92 ? 14.367 5.600 -1.127 1.00 95.94 92 ILE A O 1
ATOM 733 N N . ALA A 1 93 ? 12.389 4.819 -1.834 1.00 93.25 93 ALA A N 1
ATOM 734 C CA . ALA A 1 93 ? 12.800 4.768 -3.234 1.00 93.25 93 ALA A CA 1
ATOM 735 C C . ALA A 1 93 ? 13.116 6.169 -3.787 1.00 93.25 93 ALA A C 1
ATOM 737 O O . ALA A 1 93 ? 14.117 6.324 -4.482 1.00 93.25 93 ALA A O 1
ATOM 738 N N . TYR A 1 94 ? 12.308 7.187 -3.466 1.00 92.06 94 TYR A N 1
ATOM 739 C CA . TYR A 1 94 ? 12.572 8.573 -3.873 1.00 92.06 94 TYR A CA 1
ATOM 740 C C . TYR A 1 94 ? 13.853 9.146 -3.248 1.00 92.06 94 TYR A C 1
ATOM 742 O O . TYR A 1 94 ? 14.617 9.801 -3.952 1.00 92.06 94 TYR A O 1
ATOM 750 N N . ASP A 1 95 ? 14.124 8.866 -1.975 1.00 94.38 95 ASP A N 1
ATOM 751 C CA . ASP A 1 95 ? 15.311 9.377 -1.276 1.00 94.38 95 ASP A CA 1
ATOM 752 C C . ASP A 1 95 ? 16.611 8.770 -1.833 1.00 94.38 95 ASP A C 1
ATOM 754 O O . ASP A 1 95 ? 17.652 9.428 -1.904 1.00 94.38 95 ASP A O 1
ATOM 758 N N . LEU A 1 96 ? 16.557 7.509 -2.271 1.00 93.81 96 LEU A N 1
ATOM 759 C CA . LEU A 1 96 ? 17.722 6.776 -2.767 1.00 93.81 96 LEU A CA 1
ATOM 760 C C . LEU A 1 96 ? 17.948 6.913 -4.277 1.00 93.81 96 LEU A C 1
ATOM 762 O O . LEU A 1 96 ? 19.050 6.617 -4.746 1.00 93.81 96 LEU A O 1
ATOM 766 N N . CYS A 1 97 ? 16.956 7.368 -5.049 1.00 91.38 97 CYS A N 1
ATOM 767 C CA . CYS A 1 97 ? 17.021 7.331 -6.512 1.00 91.38 97 CYS A CA 1
ATOM 768 C C . CYS A 1 97 ? 18.167 8.174 -7.090 1.00 91.38 97 CYS A C 1
ATOM 770 O O . CYS A 1 97 ? 18.844 7.741 -8.021 1.00 91.38 97 CYS A O 1
ATOM 772 N N . GLY A 1 98 ? 18.449 9.338 -6.493 1.00 87.00 98 GLY A N 1
ATOM 773 C CA . GLY A 1 98 ? 19.552 10.206 -6.916 1.00 87.00 98 GLY A CA 1
ATOM 774 C C . GLY A 1 98 ? 20.930 9.599 -6.639 1.00 87.00 98 GLY A C 1
ATOM 775 O O . GLY A 1 98 ? 21.814 9.656 -7.492 1.00 87.00 98 GLY A O 1
ATOM 776 N N . LYS A 1 99 ? 21.104 8.967 -5.470 1.00 92.25 99 LYS A N 1
ATOM 777 C CA . LYS A 1 99 ? 22.376 8.343 -5.070 1.00 92.25 99 LYS A CA 1
ATOM 778 C C . LYS A 1 99 ? 22.652 7.057 -5.849 1.00 92.25 99 LYS A C 1
ATOM 780 O O . LYS A 1 99 ? 23.783 6.821 -6.262 1.00 92.25 99 LYS A O 1
ATOM 785 N N . ASN A 1 100 ? 21.612 6.259 -6.075 1.00 90.62 100 ASN A N 1
ATOM 786 C CA . ASN A 1 100 ? 21.715 4.945 -6.707 1.00 90.62 100 ASN A CA 1
ATOM 787 C C . ASN A 1 100 ? 21.462 4.983 -8.225 1.00 90.62 100 ASN A C 1
ATOM 789 O O . ASN A 1 100 ? 21.473 3.929 -8.853 1.00 90.62 100 ASN A O 1
ATOM 793 N N . ARG A 1 101 ? 21.263 6.178 -8.805 1.00 87.75 101 ARG A N 1
ATOM 794 C CA . ARG A 1 101 ? 21.112 6.422 -10.251 1.00 87.75 101 ARG A CA 1
ATOM 795 C C . ARG A 1 101 ? 19.998 5.591 -10.900 1.00 87.75 101 ARG A C 1
ATOM 797 O O . ARG A 1 101 ? 20.221 4.919 -11.898 1.00 87.75 101 ARG A O 1
ATOM 804 N N . PHE A 1 102 ? 18.794 5.657 -10.338 1.00 88.69 102 PHE A N 1
ATOM 805 C CA . PHE A 1 102 ? 17.591 5.076 -10.943 1.00 88.69 102 PHE A CA 1
ATOM 806 C C . PHE A 1 102 ? 16.434 6.079 -10.933 1.00 88.69 102 PHE A C 1
ATOM 808 O O . PHE A 1 102 ? 16.480 7.099 -10.244 1.00 88.69 102 PHE A O 1
ATOM 815 N N . HIS A 1 103 ? 15.374 5.802 -11.690 1.00 86.62 103 HIS A N 1
ATOM 816 C CA . HIS A 1 103 ? 14.233 6.708 -11.834 1.00 86.62 103 HIS A CA 1
ATOM 817 C C . HIS A 1 103 ? 12.997 6.203 -11.083 1.00 86.62 103 HIS A C 1
ATOM 819 O O . HIS A 1 103 ? 12.648 5.039 -11.196 1.00 86.62 103 HIS A O 1
ATOM 825 N N . VAL A 1 104 ? 12.279 7.079 -10.365 1.00 82.38 104 VAL A N 1
ATOM 826 C CA . VAL A 1 104 ? 11.015 6.732 -9.674 1.00 82.38 104 VAL A CA 1
ATOM 827 C C . VAL A 1 104 ? 9.828 7.447 -10.318 1.00 82.38 104 VAL A C 1
ATOM 829 O O . VAL A 1 104 ? 9.814 8.684 -10.374 1.00 82.38 104 VAL A O 1
ATOM 832 N N . ARG A 1 105 ? 8.809 6.712 -10.793 1.00 79.31 105 ARG A N 1
ATOM 833 C CA . ARG A 1 105 ? 7.634 7.296 -11.479 1.00 79.31 105 ARG A CA 1
ATOM 834 C C . ARG A 1 105 ? 6.321 6.540 -11.251 1.00 79.31 105 ARG A C 1
ATOM 836 O O . ARG A 1 105 ? 6.298 5.370 -10.892 1.00 79.31 105 ARG A O 1
ATOM 843 N N . PHE A 1 106 ? 5.216 7.237 -11.519 1.00 66.12 106 PHE A N 1
ATOM 844 C CA . PHE A 1 106 ? 3.884 6.643 -11.643 1.00 66.12 106 PHE A CA 1
ATOM 845 C C . PHE A 1 106 ? 3.688 6.091 -13.067 1.00 66.12 106 PHE A C 1
ATOM 847 O O . PHE A 1 106 ? 4.077 6.743 -14.036 1.00 66.12 106 PHE A O 1
ATOM 854 N N . VAL A 1 107 ? 3.122 4.887 -13.176 1.00 61.41 107 VAL A N 1
ATOM 855 C CA . VAL A 1 107 ? 3.077 4.012 -14.370 1.00 61.41 107 VAL A CA 1
ATOM 856 C C . VAL A 1 107 ? 2.725 4.751 -15.678 1.00 61.41 107 VAL A C 1
ATOM 858 O O . VAL A 1 107 ? 1.565 5.079 -15.917 1.00 61.41 107 VAL A O 1
ATOM 861 N N . ARG A 1 108 ? 3.713 4.966 -16.563 1.00 55.09 108 ARG A N 1
ATOM 862 C CA . ARG A 1 108 ? 3.521 5.319 -17.985 1.00 55.09 108 ARG A CA 1
ATOM 863 C C . ARG A 1 108 ? 4.636 4.713 -18.840 1.00 55.09 108 ARG A C 1
ATOM 865 O O . ARG A 1 108 ? 5.802 4.895 -18.522 1.00 55.09 108 ARG A O 1
ATOM 872 N N . ASN A 1 109 ? 4.239 4.025 -19.914 1.00 62.88 109 ASN A N 1
ATOM 873 C CA . ASN A 1 109 ? 5.087 3.486 -20.986 1.00 62.88 109 ASN A CA 1
ATOM 874 C C . ASN A 1 109 ? 6.389 2.796 -20.520 1.00 62.88 109 ASN A C 1
ATOM 876 O O . ASN A 1 109 ? 7.494 3.228 -20.825 1.00 62.88 109 ASN A O 1
ATOM 880 N N . VAL A 1 110 ? 6.233 1.718 -19.751 1.00 67.50 110 VAL A N 1
ATOM 881 C CA . VAL A 1 110 ? 7.327 1.050 -19.024 1.00 67.50 110 VAL A CA 1
ATOM 882 C C . VAL A 1 110 ? 8.297 0.286 -19.944 1.00 67.50 110 VAL A C 1
ATOM 884 O O . VAL A 1 110 ? 9.465 0.118 -19.605 1.00 67.50 110 VAL A O 1
ATOM 887 N N . SER A 1 111 ? 7.844 -0.184 -21.112 1.00 66.06 111 SER A N 1
ATOM 888 C CA . SER A 1 111 ? 8.621 -1.099 -21.961 1.00 66.06 111 SER A CA 1
ATOM 889 C C . SER A 1 111 ? 9.607 -0.398 -22.903 1.00 66.06 111 SER A C 1
ATOM 891 O O . SER A 1 111 ? 10.727 -0.881 -23.063 1.00 66.06 111 SER A O 1
ATOM 893 N N . SER A 1 112 ? 9.228 0.725 -23.524 1.00 69.25 112 SER A N 1
ATOM 894 C CA . SER A 1 112 ? 10.039 1.380 -24.566 1.00 69.25 112 SER A CA 1
ATOM 895 C C . SER A 1 112 ? 10.899 2.546 -24.072 1.00 69.25 112 SER A C 1
ATOM 897 O O . SER A 1 112 ? 11.638 3.128 -24.863 1.00 69.25 112 SER A O 1
ATOM 899 N N . TRP A 1 113 ? 10.797 2.926 -22.798 1.00 76.69 113 TRP A N 1
ATOM 900 C CA . TRP A 1 113 ? 11.394 4.162 -22.291 1.00 76.69 113 TRP A CA 1
ATOM 901 C C . TRP A 1 113 ? 12.807 3.931 -21.745 1.00 76.69 113 TRP A C 1
ATOM 903 O O . TRP A 1 113 ? 12.995 3.697 -20.553 1.00 76.69 113 TRP A O 1
ATOM 913 N N . ARG A 1 114 ? 13.802 3.954 -22.640 1.00 79.94 114 ARG A N 1
ATOM 914 C CA . ARG A 1 114 ? 15.201 3.632 -22.311 1.00 79.94 114 ARG A CA 1
ATOM 915 C C . ARG A 1 114 ? 15.843 4.641 -21.363 1.00 79.94 114 ARG A C 1
ATOM 917 O O . ARG A 1 114 ? 16.566 4.225 -20.472 1.00 79.94 114 ARG A O 1
ATOM 924 N N . GLU A 1 115 ? 15.539 5.934 -21.492 1.00 81.31 115 GLU A N 1
ATOM 925 C CA . GLU A 1 115 ? 16.120 6.975 -20.625 1.00 81.31 115 GLU A CA 1
ATOM 926 C C . GLU A 1 115 ? 15.640 6.891 -19.169 1.00 81.31 115 GLU A C 1
ATOM 928 O O . GLU A 1 115 ? 16.153 7.595 -18.308 1.00 81.31 115 GLU A O 1
ATOM 933 N N . MET A 1 116 ? 14.628 6.064 -18.900 1.00 79.44 116 MET A N 1
ATOM 934 C CA . MET A 1 116 ? 14.029 5.895 -17.577 1.00 79.44 116 MET A CA 1
ATOM 935 C C . MET A 1 116 ? 14.452 4.593 -16.902 1.00 79.44 116 MET A C 1
ATOM 937 O O . MET A 1 116 ? 13.878 4.230 -15.871 1.00 79.44 116 MET A O 1
ATOM 941 N N . LYS A 1 117 ? 15.420 3.880 -17.485 1.00 84.44 117 LYS A N 1
ATOM 942 C CA . LYS A 1 117 ? 15.980 2.660 -16.920 1.00 84.44 117 LYS A CA 1
ATOM 943 C C . LYS A 1 117 ? 17.379 2.938 -16.333 1.00 84.44 117 LYS A C 1
ATOM 945 O O . LYS A 1 117 ? 18.114 3.736 -16.912 1.00 84.44 117 LYS A O 1
ATOM 950 N N . PRO A 1 118 ? 17.722 2.345 -15.175 1.00 89.75 118 PRO A N 1
ATOM 951 C CA . PRO A 1 118 ? 16.863 1.497 -14.352 1.00 89.75 118 PRO A CA 1
ATOM 952 C C . PRO A 1 118 ? 15.716 2.282 -13.692 1.00 89.75 118 PRO A C 1
ATOM 954 O O . PRO A 1 118 ? 15.862 3.449 -13.319 1.00 89.75 118 PRO A O 1
ATOM 957 N N . GLY A 1 119 ? 14.549 1.644 -13.570 1.00 90.00 119 GLY A N 1
ATOM 958 C CA . GLY A 1 119 ? 13.300 2.323 -13.213 1.00 90.00 119 GLY A CA 1
ATOM 959 C C . GLY A 1 119 ? 12.494 1.618 -12.125 1.00 90.00 119 GLY A C 1
ATOM 960 O O . GLY A 1 119 ? 12.261 0.417 -12.189 1.00 90.00 119 GLY A O 1
ATOM 961 N N . PHE A 1 120 ? 12.004 2.384 -11.154 1.00 93.00 120 PHE A N 1
ATOM 962 C CA . PHE A 1 120 ? 11.058 1.975 -10.12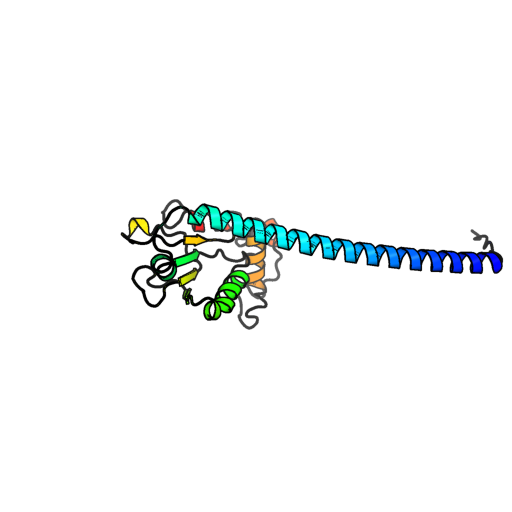3 1.00 93.00 120 PHE A CA 1
ATOM 963 C C . PHE A 1 120 ? 9.697 2.629 -10.390 1.00 93.00 120 PHE A C 1
ATOM 965 O O . PHE A 1 120 ? 9.490 3.830 -10.177 1.00 93.00 120 PHE A O 1
ATOM 972 N N . TYR A 1 121 ? 8.744 1.832 -10.856 1.00 92.81 121 TYR A N 1
ATOM 973 C CA . TYR A 1 121 ? 7.388 2.274 -11.151 1.00 92.81 121 TYR A CA 1
ATOM 974 C C . TYR A 1 121 ? 6.457 1.871 -10.020 1.00 92.81 121 TYR A C 1
ATOM 976 O O . TYR A 1 121 ? 6.446 0.714 -9.620 1.00 92.81 121 TYR A O 1
ATOM 984 N N . HIS A 1 122 ? 5.635 2.792 -9.519 1.00 94.50 122 HIS A N 1
ATOM 985 C CA . HIS A 1 122 ? 4.656 2.472 -8.478 1.00 94.50 122 HIS A CA 1
ATOM 986 C C . HIS A 1 122 ? 3.271 3.026 -8.782 1.00 94.50 122 HIS A C 1
ATOM 988 O O . HIS A 1 122 ? 3.123 4.046 -9.455 1.00 94.50 122 HIS A O 1
ATOM 994 N N . GLY A 1 123 ? 2.237 2.343 -8.295 1.00 92.94 123 GLY A N 1
ATOM 995 C CA . GLY A 1 123 ? 0.860 2.796 -8.462 1.00 92.94 123 GLY A CA 1
ATOM 996 C C . GLY A 1 123 ? -0.184 1.802 -7.967 1.00 92.94 123 GLY A C 1
ATOM 997 O O . GLY A 1 123 ? 0.101 0.623 -7.777 1.00 92.94 123 GLY A O 1
ATOM 998 N N . HIS A 1 124 ? -1.406 2.295 -7.763 1.00 94.38 124 HIS A N 1
ATOM 999 C CA . HIS A 1 124 ? -2.569 1.475 -7.418 1.00 94.38 124 HIS A CA 1
ATOM 1000 C C . HIS A 1 124 ? -3.147 0.826 -8.680 1.00 94.38 124 HIS A C 1
ATOM 1002 O O . HIS A 1 124 ? -4.149 1.289 -9.217 1.00 94.38 124 HIS A O 1
ATOM 1008 N N . VAL A 1 125 ? -2.471 -0.205 -9.175 1.00 93.00 125 VAL A N 1
ATOM 1009 C CA . VAL A 1 125 ? -2.854 -0.949 -10.381 1.00 93.00 125 VAL A CA 1
ATOM 1010 C C . VAL A 1 125 ? -2.832 -2.436 -10.042 1.00 93.00 125 VAL A C 1
ATOM 1012 O O . VAL A 1 125 ? -1.985 -2.870 -9.262 1.00 93.00 125 VAL A O 1
ATOM 1015 N N . ALA A 1 126 ? -3.757 -3.218 -10.591 1.00 95.00 126 ALA A N 1
ATOM 1016 C CA . ALA A 1 126 ? -3.698 -4.668 -10.450 1.00 95.00 126 ALA A CA 1
ATOM 1017 C C . ALA A 1 126 ? -2.472 -5.236 -11.188 1.00 95.00 126 ALA A C 1
ATOM 1019 O O . ALA A 1 126 ? -1.843 -4.562 -12.009 1.00 95.00 126 ALA A O 1
ATOM 1020 N N . TYR A 1 127 ? -2.105 -6.476 -10.883 1.00 95.31 127 TYR A N 1
ATOM 1021 C CA . TYR A 1 127 ? -1.037 -7.176 -11.586 1.00 95.31 127 TYR A CA 1
ATOM 1022 C C . TYR A 1 127 ? -1.279 -7.174 -13.107 1.00 95.31 127 TYR A C 1
ATOM 1024 O O . TYR A 1 127 ? -2.399 -7.382 -13.583 1.00 95.31 127 TYR A O 1
ATOM 1032 N N . LEU A 1 128 ? -0.219 -6.919 -13.875 1.00 91.44 128 LEU A N 1
ATOM 1033 C CA . LEU A 1 128 ? -0.256 -6.897 -15.331 1.00 91.44 128 LEU A CA 1
ATOM 1034 C C . LEU A 1 128 ? 0.793 -7.867 -15.865 1.00 91.44 128 LEU A C 1
ATOM 1036 O O . LEU A 1 128 ? 1.987 -7.723 -15.609 1.00 91.44 128 LEU A O 1
ATOM 1040 N N . ASP A 1 129 ? 0.344 -8.842 -16.644 1.00 89.31 129 ASP A N 1
ATOM 1041 C CA . ASP A 1 129 ? 1.242 -9.790 -17.289 1.00 89.31 129 ASP A CA 1
ATOM 1042 C C . ASP A 1 129 ? 1.804 -9.195 -18.587 1.00 89.31 129 ASP A C 1
ATOM 1044 O O . ASP A 1 129 ? 1.177 -9.253 -19.646 1.00 89.31 129 ASP A O 1
ATOM 1048 N N . PHE A 1 130 ? 3.007 -8.624 -18.501 1.00 86.06 130 PHE A N 1
ATOM 1049 C CA . PHE A 1 130 ? 3.721 -8.036 -19.640 1.00 86.06 130 PHE A CA 1
ATOM 1050 C C . PHE A 1 130 ? 4.019 -9.042 -20.763 1.00 86.06 130 PHE A C 1
ATOM 1052 O O . PHE A 1 130 ? 4.175 -8.634 -21.916 1.00 86.06 130 PHE A O 1
ATOM 1059 N N . SER A 1 131 ? 4.036 -10.345 -20.459 1.00 83.06 131 SER A N 1
ATOM 1060 C CA . SER A 1 131 ? 4.275 -11.407 -21.446 1.00 83.06 131 SER A CA 1
ATOM 1061 C C . SER A 1 131 ? 3.176 -11.433 -22.512 1.00 83.06 131 SER A C 1
ATOM 1063 O O . SER A 1 131 ? 3.454 -11.677 -23.683 1.00 83.06 131 SER A O 1
ATOM 1065 N N . LYS A 1 132 ? 1.935 -11.095 -22.135 1.00 84.56 132 LYS A N 1
ATOM 1066 C CA . LYS A 1 132 ? 0.782 -11.041 -23.053 1.00 84.56 132 LYS A CA 1
ATOM 1067 C C . LYS A 1 132 ? 0.855 -9.898 -24.064 1.00 84.56 132 LYS A C 1
ATOM 1069 O O . LYS A 1 132 ? 0.144 -9.925 -25.062 1.00 84.56 132 LYS A O 1
ATOM 1074 N N . TYR A 1 133 ? 1.709 -8.907 -23.817 1.00 82.81 133 TYR A N 1
ATOM 1075 C CA . TYR A 1 133 ? 1.836 -7.702 -24.639 1.00 82.81 133 TYR A CA 1
ATOM 1076 C C . TYR A 1 133 ? 3.140 -7.670 -25.450 1.00 82.81 133 TYR A C 1
ATOM 1078 O O . TYR A 1 133 ? 3.531 -6.615 -25.944 1.00 82.81 133 TYR A O 1
ATOM 1086 N N . GLY A 1 134 ? 3.835 -8.808 -25.580 1.00 75.94 134 GLY A N 1
ATOM 1087 C CA . GLY A 1 134 ? 5.044 -8.922 -26.403 1.00 75.94 134 GLY A CA 1
ATOM 1088 C C . GLY A 1 134 ? 6.247 -8.136 -25.870 1.00 75.94 134 GLY A C 1
ATOM 1089 O O . GLY A 1 134 ? 7.154 -7.798 -26.634 1.00 75.94 134 GLY A O 1
ATOM 1090 N N . ALA A 1 135 ? 6.266 -7.811 -24.574 1.00 77.62 135 ALA A N 1
ATOM 1091 C CA . ALA A 1 135 ? 7.402 -7.139 -23.957 1.00 77.62 135 ALA A CA 1
ATOM 1092 C C . ALA A 1 135 ? 8.625 -8.072 -23.926 1.00 77.62 135 ALA A C 1
ATOM 1094 O O . ALA A 1 135 ? 8.544 -9.192 -23.428 1.00 77.62 135 ALA A O 1
ATOM 1095 N N . LYS A 1 136 ? 9.768 -7.597 -24.441 1.00 70.06 136 LYS A N 1
ATOM 1096 C CA . LYS A 1 136 ? 11.026 -8.368 -24.470 1.00 70.06 136 LYS A CA 1
ATOM 1097 C C . LYS A 1 136 ? 11.655 -8.541 -23.084 1.00 70.06 136 LYS A C 1
ATOM 1099 O O . LYS A 1 136 ? 12.245 -9.578 -22.818 1.00 70.06 136 LYS A O 1
ATOM 1104 N N . GLY A 1 137 ? 11.520 -7.535 -22.219 1.00 72.25 137 GLY A N 1
ATOM 1105 C CA . GLY A 1 137 ? 11.977 -7.570 -20.829 1.00 72.25 137 GLY A CA 1
ATOM 1106 C C . GLY A 1 137 ? 10.797 -7.705 -19.872 1.00 72.25 137 GLY A C 1
ATOM 1107 O O . GLY A 1 137 ? 9.806 -6.979 -20.005 1.00 72.25 137 GLY A O 1
ATOM 1108 N N . ARG A 1 138 ? 10.895 -8.627 -18.908 1.00 78.44 138 ARG A N 1
ATOM 1109 C CA . ARG A 1 138 ? 9.897 -8.795 -17.846 1.00 78.44 138 ARG A CA 1
ATOM 1110 C C . ARG A 1 138 ? 10.293 -7.932 -16.645 1.00 78.44 138 ARG A C 1
ATOM 1112 O O . ARG A 1 138 ? 11.368 -8.149 -16.096 1.00 78.44 138 ARG A O 1
ATOM 1119 N N . PRO A 1 139 ? 9.456 -6.971 -16.221 1.00 88.56 139 PRO A N 1
ATOM 1120 C CA . PRO A 1 139 ? 9.746 -6.194 -15.026 1.00 88.56 139 PRO A CA 1
ATOM 1121 C C . PRO A 1 139 ? 9.655 -7.070 -13.769 1.00 88.56 139 PRO A C 1
ATOM 1123 O O . PRO A 1 139 ? 8.840 -7.994 -13.698 1.00 88.56 139 PRO A O 1
ATOM 1126 N N . MET A 1 140 ? 10.452 -6.740 -12.757 1.00 92.25 140 MET A N 1
ATOM 1127 C CA . MET A 1 140 ? 10.398 -7.371 -11.441 1.00 92.25 140 MET A CA 1
ATOM 1128 C C . MET A 1 140 ? 9.239 -6.793 -10.634 1.00 92.25 140 MET A C 1
ATOM 1130 O O . MET A 1 140 ? 9.190 -5.592 -10.375 1.00 92.25 140 MET A O 1
ATOM 1134 N N . TYR A 1 141 ? 8.305 -7.642 -10.221 1.00 94.19 141 TYR A N 1
ATOM 1135 C CA . TYR A 1 141 ? 7.194 -7.235 -9.369 1.00 94.19 141 TYR A CA 1
ATOM 1136 C C . TYR A 1 141 ? 7.553 -7.381 -7.895 1.00 94.19 141 TYR A C 1
ATOM 1138 O O . TYR A 1 141 ? 8.035 -8.425 -7.466 1.00 94.19 141 TYR A O 1
ATOM 1146 N N . ILE A 1 142 ? 7.241 -6.353 -7.112 1.00 97.19 142 ILE A N 1
ATOM 1147 C CA . ILE A 1 142 ? 7.277 -6.406 -5.650 1.00 97.19 142 ILE A CA 1
ATOM 1148 C C . ILE A 1 142 ? 5.972 -5.849 -5.091 1.00 97.19 142 ILE A C 1
ATOM 1150 O O . ILE A 1 142 ? 5.311 -5.021 -5.722 1.00 97.19 142 ILE A O 1
ATOM 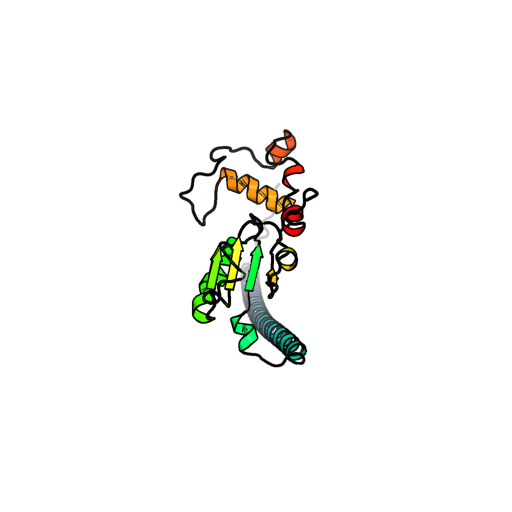1154 N N . ASN A 1 143 ? 5.591 -6.277 -3.890 1.00 97.81 143 ASN A N 1
ATOM 1155 C CA . ASN A 1 143 ? 4.425 -5.731 -3.208 1.00 97.81 143 ASN A CA 1
ATOM 1156 C C . ASN A 1 143 ? 4.545 -5.855 -1.685 1.00 97.81 143 ASN A C 1
ATOM 1158 O O . ASN A 1 143 ? 5.350 -6.627 -1.177 1.00 97.81 143 ASN A O 1
ATOM 1162 N N . VAL A 1 144 ? 3.711 -5.101 -0.970 1.00 97.69 144 VAL A N 1
ATOM 1163 C CA . VAL A 1 144 ? 3.562 -5.170 0.485 1.00 97.69 144 VAL A CA 1
ATOM 1164 C C . VAL A 1 144 ? 2.072 -5.208 0.797 1.00 97.69 144 VAL A C 1
ATOM 1166 O O . VAL A 1 144 ? 1.328 -4.278 0.461 1.00 97.69 144 VAL A O 1
ATOM 1169 N N . VAL A 1 145 ? 1.653 -6.293 1.441 1.00 97.94 145 VAL A N 1
ATOM 1170 C CA . VAL A 1 145 ? 0.277 -6.548 1.881 1.00 97.94 145 VAL A CA 1
ATOM 1171 C C . VAL A 1 145 ? 0.153 -6.371 3.392 1.00 97.94 145 VAL A C 1
ATOM 1173 O O . VAL A 1 145 ? 1.147 -6.208 4.096 1.00 97.94 145 VAL A O 1
ATOM 1176 N N . ARG A 1 146 ? -1.081 -6.364 3.893 1.00 98.00 146 ARG A N 1
ATOM 1177 C CA . ARG A 1 146 ? -1.398 -6.282 5.326 1.00 98.00 146 ARG A CA 1
ATOM 1178 C C . ARG A 1 146 ? -2.520 -7.259 5.661 1.00 98.00 146 ARG A C 1
ATOM 1180 O O . ARG A 1 146 ? -3.254 -7.662 4.758 1.00 98.00 146 ARG A O 1
ATOM 1187 N N . ASP A 1 147 ? -2.686 -7.590 6.940 1.00 98.56 147 ASP A N 1
ATOM 1188 C CA . ASP A 1 147 ? -3.899 -8.248 7.430 1.00 98.56 147 ASP A CA 1
ATOM 1189 C C . ASP A 1 147 ? -5.172 -7.604 6.817 1.00 98.56 147 ASP A C 1
ATOM 1191 O O . ASP A 1 147 ? -5.298 -6.368 6.824 1.00 98.56 147 ASP A O 1
ATOM 1195 N N . PRO A 1 148 ? -6.095 -8.399 6.233 1.00 98.25 148 PRO A N 1
ATOM 1196 C CA . PRO A 1 148 ? -7.257 -7.866 5.528 1.00 98.25 148 PRO A CA 1
ATOM 1197 C C . PRO A 1 148 ? -8.154 -6.970 6.387 1.00 98.25 148 PRO A C 1
ATOM 1199 O O . PRO A 1 148 ? -8.628 -5.942 5.887 1.00 98.25 148 PRO A O 1
ATOM 1202 N N . ILE A 1 149 ? -8.370 -7.336 7.655 1.00 98.25 149 ILE A N 1
ATOM 1203 C CA . ILE A 1 149 ? -9.251 -6.610 8.573 1.00 98.25 149 ILE A CA 1
ATOM 1204 C C . ILE A 1 149 ? -8.574 -5.312 8.987 1.00 98.25 149 ILE A C 1
ATOM 1206 O O . ILE A 1 149 ? -9.153 -4.241 8.809 1.00 98.25 149 ILE A O 1
ATOM 1210 N N . GLU A 1 150 ? -7.323 -5.360 9.441 1.00 98.50 150 GLU A N 1
ATOM 1211 C CA . GLU A 1 150 ? -6.597 -4.153 9.831 1.00 98.50 150 GLU A CA 1
ATOM 1212 C C . GLU A 1 150 ? -6.456 -3.153 8.678 1.00 98.50 150 GLU A C 1
ATOM 1214 O O . GLU A 1 150 ? -6.552 -1.936 8.870 1.00 98.50 150 GLU A O 1
ATOM 1219 N N . ARG A 1 151 ? -6.241 -3.646 7.452 1.00 98.50 151 ARG A N 1
ATOM 1220 C CA . ARG A 1 151 ? -6.198 -2.801 6.254 1.00 98.50 151 ARG A CA 1
ATOM 1221 C C . ARG A 1 151 ? -7.546 -2.118 6.018 1.00 98.50 151 ARG A C 1
ATOM 1223 O O . ARG A 1 151 ? -7.572 -0.926 5.698 1.00 98.50 151 ARG A O 1
ATOM 1230 N N . LEU A 1 152 ? -8.653 -2.850 6.159 1.00 98.50 152 LEU A N 1
ATOM 1231 C CA . LEU A 1 152 ? -9.999 -2.298 6.009 1.00 98.50 152 LEU A CA 1
ATOM 1232 C C . LEU A 1 152 ? -10.306 -1.267 7.102 1.00 98.50 152 LEU A C 1
ATOM 1234 O O . LEU A 1 152 ? -10.750 -0.169 6.774 1.00 98.50 152 LEU A O 1
ATOM 1238 N N . VAL A 1 153 ? -9.982 -1.559 8.363 1.00 98.62 153 VAL A N 1
ATOM 1239 C CA . VAL A 1 153 ? -10.112 -0.621 9.492 1.00 98.62 153 VAL A CA 1
ATOM 1240 C C . VAL A 1 153 ? -9.285 0.646 9.242 1.00 98.62 153 VAL A C 1
ATOM 1242 O O . VAL A 1 153 ? -9.785 1.766 9.373 1.00 98.62 153 VAL A O 1
ATOM 1245 N N . SER A 1 154 ? -8.038 0.498 8.782 1.00 98.38 154 SER A N 1
ATOM 1246 C CA . SER A 1 154 ? -7.181 1.630 8.413 1.00 98.38 154 SER A CA 1
ATOM 1247 C C . SER A 1 154 ? -7.792 2.474 7.290 1.00 98.38 154 SER A C 1
ATOM 1249 O O . SER A 1 154 ? -7.722 3.704 7.325 1.00 98.38 154 SER A O 1
ATOM 1251 N N . TYR A 1 155 ? -8.406 1.840 6.287 1.00 98.12 155 TYR A N 1
ATOM 1252 C CA . TYR A 1 155 ? -9.089 2.541 5.201 1.00 98.12 155 TYR A CA 1
ATOM 1253 C C . TYR A 1 155 ? -10.369 3.247 5.670 1.00 98.12 155 TYR A C 1
ATOM 1255 O O . TYR A 1 155 ? -10.618 4.390 5.278 1.00 98.12 155 TYR A O 1
ATOM 1263 N N . TYR A 1 156 ? -11.144 2.606 6.545 1.00 98.44 156 TYR A N 1
ATOM 1264 C CA . TYR A 1 156 ? -12.380 3.139 7.111 1.00 98.44 156 TYR A CA 1
ATOM 1265 C C . TYR A 1 156 ? -12.151 4.471 7.831 1.00 98.44 156 TYR A C 1
ATOM 1267 O O . TYR A 1 156 ? -12.828 5.463 7.540 1.00 98.44 156 TYR A O 1
ATOM 1275 N N . TYR A 1 157 ? -11.160 4.512 8.726 1.00 98.31 157 TYR A N 1
ATOM 1276 C CA . TYR A 1 157 ? -10.826 5.721 9.476 1.00 98.31 157 TYR A CA 1
ATOM 1277 C C . TYR A 1 157 ? -10.073 6.748 8.636 1.00 98.31 157 TYR A C 1
ATOM 1279 O O . TYR A 1 157 ? -10.297 7.946 8.791 1.00 98.31 157 TYR A O 1
ATOM 1287 N N . PHE A 1 158 ? -9.274 6.311 7.662 1.00 97.44 158 PHE A N 1
ATOM 1288 C CA . PHE A 1 158 ? -8.657 7.216 6.695 1.00 97.44 158 PHE A CA 1
ATOM 1289 C C . PHE A 1 158 ? -9.690 8.056 5.929 1.00 97.44 158 PHE A C 1
ATOM 1291 O O . PHE A 1 158 ? -9.476 9.246 5.714 1.00 97.44 158 PHE A O 1
ATOM 1298 N N . LEU A 1 159 ? -10.831 7.482 5.539 1.00 97.00 159 LEU A N 1
ATOM 1299 C CA . LEU A 1 159 ? -11.881 8.239 4.847 1.00 97.00 159 LEU A CA 1
ATOM 1300 C C . LEU A 1 159 ? -12.580 9.284 5.733 1.00 97.00 159 LEU A C 1
ATOM 1302 O O . LEU A 1 159 ? -13.195 10.201 5.182 1.00 97.00 159 LEU A O 1
ATOM 1306 N N . ARG A 1 160 ? -12.492 9.142 7.061 1.00 97.31 160 ARG A N 1
ATOM 1307 C CA . ARG A 1 160 ? -13.144 9.999 8.067 1.00 97.31 160 ARG A CA 1
ATOM 1308 C C . ARG A 1 160 ? -12.214 11.074 8.614 1.00 97.31 160 ARG A C 1
ATOM 1310 O O . ARG A 1 160 ? -12.621 12.223 8.753 1.00 97.31 160 ARG A O 1
ATOM 1317 N N . PHE A 1 161 ? -10.964 10.709 8.877 1.00 96.44 161 PHE A N 1
ATOM 1318 C CA . PHE A 1 161 ? -10.002 11.554 9.586 1.00 96.44 161 PHE A CA 1
ATOM 1319 C C . PHE A 1 161 ? -8.783 11.938 8.743 1.00 96.44 161 PHE A C 1
ATOM 1321 O O . PHE A 1 161 ? -8.064 12.862 9.101 1.00 96.44 161 PHE A O 1
ATOM 1328 N N . GLY A 1 162 ? -8.573 11.289 7.595 1.00 95.62 162 GLY A N 1
ATOM 1329 C CA . GLY A 1 162 ? -7.437 11.568 6.724 1.00 95.62 162 GLY A CA 1
ATOM 1330 C C . GLY A 1 162 ? -6.144 10.902 7.165 1.00 95.62 162 GLY A C 1
ATOM 1331 O O . GLY A 1 162 ? -6.140 9.787 7.686 1.00 95.62 162 GLY A O 1
ATOM 1332 N N . ASP A 1 163 ? -5.044 11.557 6.819 1.00 94.94 163 ASP A N 1
ATOM 1333 C CA . ASP A 1 163 ? -3.679 11.175 7.153 1.00 94.94 163 ASP A CA 1
ATOM 1334 C C . ASP A 1 163 ? -2.907 12.428 7.582 1.00 94.94 163 ASP A C 1
ATOM 1336 O O . ASP A 1 163 ? -3.348 13.556 7.350 1.00 94.94 163 ASP A O 1
ATOM 1340 N N . ASP A 1 164 ? -1.766 12.208 8.218 1.00 94.88 164 ASP A N 1
ATOM 1341 C CA . ASP A 1 164 ? -0.808 13.230 8.637 1.00 94.88 164 ASP A CA 1
ATOM 1342 C C . ASP A 1 164 ? 0.162 13.638 7.515 1.00 94.88 164 ASP A C 1
ATOM 1344 O O . ASP A 1 164 ? 0.763 14.706 7.577 1.00 94.88 164 ASP A O 1
ATOM 1348 N N . TYR A 1 165 ? 0.278 12.832 6.456 1.00 90.50 165 TYR A N 1
ATOM 1349 C CA . TYR A 1 165 ? 1.124 13.130 5.301 1.00 90.50 165 TYR A CA 1
ATOM 1350 C C . TYR A 1 165 ? 0.615 14.338 4.494 1.00 90.50 165 TYR A C 1
ATOM 1352 O O . TYR A 1 165 ? 1.400 15.139 3.988 1.00 90.50 165 TYR A O 1
ATOM 1360 N N . ARG A 1 166 ? -0.708 14.483 4.346 1.00 88.69 166 ARG A N 1
ATOM 1361 C CA . ARG A 1 166 ? -1.374 15.592 3.640 1.00 88.69 166 ARG A CA 1
ATOM 1362 C C . ARG A 1 166 ? -2.618 16.046 4.420 1.00 88.69 166 ARG A C 1
ATOM 1364 O O . ARG A 1 166 ? -3.745 15.807 3.966 1.00 88.69 166 ARG A O 1
ATOM 1371 N N . PRO A 1 167 ? -2.438 16.753 5.552 1.00 89.56 167 PRO A N 1
ATOM 1372 C CA . PRO A 1 167 ? -3.516 17.042 6.502 1.00 89.56 167 PRO A CA 1
ATOM 1373 C C . PRO A 1 167 ? -4.567 18.024 5.963 1.00 89.56 167 PRO A C 1
ATOM 1375 O O . PRO A 1 167 ? -5.722 17.987 6.372 1.00 89.56 167 PRO A O 1
ATOM 1378 N N . GLY A 1 168 ? -4.206 18.877 4.998 1.00 88.50 168 GLY A N 1
ATOM 1379 C CA . GLY A 1 168 ? -5.130 19.849 4.400 1.00 88.50 168 GLY A CA 1
ATOM 1380 C C . GLY A 1 168 ? -6.173 19.252 3.445 1.00 88.50 168 GLY A C 1
ATOM 1381 O O . GLY A 1 168 ? -7.038 19.976 2.955 1.00 88.50 168 GLY A O 1
ATOM 1382 N N . LEU A 1 169 ? -6.105 17.952 3.136 1.00 90.19 169 LEU A N 1
ATOM 1383 C CA . LEU A 1 169 ? -7.029 17.325 2.194 1.00 90.19 169 LEU A CA 1
ATOM 1384 C C . LEU A 1 169 ? -8.292 16.808 2.874 1.00 90.19 169 LEU A C 1
ATOM 1386 O O . LEU A 1 169 ? -8.254 15.829 3.625 1.00 90.19 169 LEU A O 1
ATOM 1390 N N . ARG A 1 170 ? -9.434 17.394 2.497 1.00 91.56 170 ARG A N 1
ATOM 1391 C CA . ARG A 1 170 ? -10.742 16.931 2.959 1.00 91.56 170 ARG A CA 1
ATOM 1392 C C . ARG A 1 170 ? -11.072 15.560 2.373 1.00 91.56 170 ARG A C 1
ATOM 1394 O O . ARG A 1 170 ? -11.048 15.373 1.155 1.00 91.56 170 ARG A O 1
ATOM 1401 N N . ARG A 1 171 ? -11.390 14.590 3.230 1.00 92.88 171 ARG A N 1
ATOM 1402 C CA . ARG A 1 171 ? -11.707 13.218 2.801 1.00 92.88 171 ARG A CA 1
ATOM 1403 C C . ARG A 1 171 ? -13.194 13.046 2.530 1.00 92.88 171 ARG A C 1
ATOM 1405 O O . ARG A 1 171 ? -14.027 13.793 3.034 1.00 92.88 171 ARG A O 1
ATOM 1412 N N . ARG A 1 172 ? -13.528 12.030 1.727 1.00 94.00 172 ARG A N 1
ATOM 1413 C CA . ARG A 1 172 ? -14.894 11.796 1.226 1.00 94.00 172 ARG A CA 1
ATOM 1414 C C . ARG A 1 172 ? -15.934 11.654 2.341 1.00 94.00 172 ARG A C 1
ATOM 1416 O O . ARG A 1 172 ? -17.070 12.057 2.137 1.00 94.00 172 ARG A O 1
ATOM 1423 N N . LYS A 1 173 ? -15.562 11.064 3.480 1.00 95.12 173 LYS A N 1
ATOM 1424 C CA . LYS A 1 173 ? -16.465 10.812 4.614 1.00 95.12 173 LYS A CA 1
ATOM 1425 C C . LYS A 1 173 ? -16.074 11.604 5.860 1.00 95.12 173 LYS A C 1
ATOM 1427 O O . LYS A 1 173 ? -16.343 11.182 6.980 1.00 95.12 173 LYS A O 1
ATOM 1432 N N . GLN A 1 174 ? -15.405 12.739 5.677 1.00 93.62 174 GLN A N 1
ATOM 1433 C CA . GLN A 1 174 ? -15.004 13.569 6.801 1.00 93.62 174 GLN A CA 1
ATOM 1434 C C . GLN A 1 174 ? -16.220 14.135 7.535 1.00 93.62 174 GLN A C 1
ATOM 1436 O O . GLN A 1 174 ? -17.158 14.621 6.909 1.00 93.62 174 GLN A O 1
ATOM 1441 N N . GLY A 1 175 ? -16.184 14.063 8.867 1.00 92.94 175 GLY A N 1
ATOM 1442 C CA . GLY A 1 175 ? -17.295 14.448 9.742 1.00 92.94 175 GLY A CA 1
ATOM 1443 C C . GLY A 1 175 ? -18.178 13.280 10.190 1.00 92.94 175 GLY A C 1
ATOM 1444 O O . GLY A 1 175 ? -18.918 13.435 11.158 1.00 92.94 175 GLY A O 1
ATOM 1445 N N . ASP A 1 176 ? -18.063 12.105 9.564 1.00 95.50 176 ASP A N 1
ATOM 1446 C CA . ASP A 1 176 ? -18.677 10.878 10.072 1.00 95.50 176 ASP A CA 1
ATOM 1447 C C . ASP A 1 176 ? -17.890 10.371 11.294 1.00 95.50 176 ASP A C 1
ATOM 1449 O O . ASP A 1 176 ? -16.713 10.017 11.193 1.00 95.50 176 ASP A O 1
ATOM 1453 N N . LYS A 1 177 ? -18.553 10.372 12.455 1.00 94.94 177 LYS A N 1
ATOM 1454 C CA . LYS A 1 177 ? -17.977 9.995 13.754 1.00 94.94 177 LYS A CA 1
ATOM 1455 C C . LYS A 1 177 ? -18.209 8.529 14.127 1.00 94.94 177 LYS A C 1
ATOM 1457 O O . LYS A 1 177 ? -17.700 8.100 15.156 1.00 94.94 177 LYS A O 1
ATOM 1462 N N . LYS A 1 178 ? -18.963 7.776 13.320 1.00 97.00 178 LYS A N 1
ATOM 1463 C CA . LYS A 1 178 ? -19.322 6.387 13.613 1.00 97.00 178 LYS A CA 1
ATOM 1464 C C . LYS A 1 178 ? -18.078 5.507 13.660 1.00 97.00 178 LYS A C 1
ATOM 1466 O O . LYS A 1 178 ? -17.278 5.518 12.714 1.00 97.00 178 LYS A O 1
ATOM 1471 N N . THR A 1 179 ? -17.928 4.716 14.716 1.00 98.38 179 THR A N 1
ATOM 1472 C CA . THR A 1 179 ? -16.789 3.797 14.859 1.00 98.38 179 THR A CA 1
ATOM 1473 C C . THR A 1 179 ? -16.903 2.617 13.892 1.00 98.38 179 THR A C 1
ATOM 1475 O O . THR A 1 179 ? -17.948 2.378 13.278 1.00 98.38 179 THR A O 1
ATOM 1478 N N . PHE A 1 180 ? -15.803 1.889 13.699 1.00 98.44 180 PHE A N 1
ATOM 1479 C CA . PHE A 1 180 ? -15.807 0.684 12.872 1.00 98.44 180 PHE A CA 1
ATOM 1480 C C . PHE A 1 180 ? -16.733 -0.391 13.462 1.00 98.44 180 PHE A C 1
ATOM 1482 O O . PHE A 1 180 ? -17.551 -0.952 12.740 1.00 98.44 180 PHE A O 1
ATOM 1489 N N . ASP A 1 181 ? -16.682 -0.610 14.774 1.00 98.38 181 ASP A N 1
ATOM 1490 C CA . ASP A 1 181 ? -17.509 -1.587 15.490 1.00 98.38 181 ASP A CA 1
ATOM 1491 C C . ASP A 1 181 ? -19.005 -1.254 15.408 1.00 98.38 181 ASP A C 1
ATOM 1493 O O . ASP A 1 181 ? -19.838 -2.126 15.146 1.00 98.38 181 ASP A O 1
ATOM 1497 N N . GLU A 1 182 ? -19.359 0.029 15.537 1.00 98.50 182 GLU A N 1
ATOM 1498 C CA . GLU A 1 182 ? -20.727 0.507 15.317 1.00 98.50 182 GLU A CA 1
ATOM 1499 C C . GLU A 1 182 ? -21.168 0.284 13.871 1.00 98.50 182 GLU A C 1
ATOM 1501 O O . GLU A 1 182 ? -22.323 -0.063 13.616 1.00 98.50 182 GLU A O 1
ATOM 1506 N N . CYS A 1 183 ? -20.271 0.496 12.900 1.00 98.44 183 CYS A N 1
ATOM 1507 C CA . CYS A 1 183 ? -20.548 0.205 11.497 1.00 98.44 183 CYS A CA 1
ATOM 1508 C C . CYS A 1 183 ? -20.885 -1.276 11.313 1.00 98.44 183 CYS A C 1
ATOM 1510 O O . CYS A 1 183 ? -21.924 -1.573 10.725 1.00 98.44 183 CYS A O 1
ATOM 1512 N N . VAL A 1 184 ? -20.064 -2.183 11.847 1.00 98.25 184 VAL A N 1
ATOM 1513 C CA . VAL A 1 184 ? -20.271 -3.634 11.722 1.00 98.25 184 VAL A CA 1
ATOM 1514 C C . VAL A 1 184 ? -21.583 -4.051 12.385 1.00 98.25 184 VAL A C 1
ATOM 1516 O O . VAL A 1 184 ? -22.415 -4.688 11.745 1.00 98.25 184 VAL A O 1
ATOM 1519 N N . SER A 1 185 ? -21.821 -3.604 13.621 1.00 98.19 185 SER A N 1
ATOM 1520 C CA . SER A 1 185 ? -23.020 -3.952 14.403 1.00 98.19 185 SER A CA 1
ATOM 1521 C C . SER A 1 185 ? -24.332 -3.511 13.749 1.00 98.19 185 SER A C 1
ATOM 1523 O O . SER A 1 185 ? -25.386 -4.074 14.019 1.00 98.19 185 SER A O 1
ATOM 1525 N N . SER A 1 186 ? -24.279 -2.501 12.881 1.00 97.56 186 SER A N 1
ATOM 1526 C CA . SER A 1 186 ? -25.447 -1.963 12.172 1.00 97.56 186 SER A CA 1
ATOM 1527 C C . SER A 1 186 ? -25.489 -2.331 10.686 1.00 97.56 186 SER A C 1
ATOM 1529 O O . SER A 1 186 ? -26.300 -1.771 9.952 1.00 97.56 186 SER A O 1
ATOM 1531 N N . GLY A 1 187 ? -24.614 -3.232 10.223 1.00 97.44 187 GLY A N 1
ATOM 1532 C CA . GLY A 1 187 ? -24.580 -3.671 8.825 1.00 97.44 187 GLY A CA 1
ATOM 1533 C C . GLY A 1 187 ? -24.201 -2.563 7.833 1.00 97.44 187 GLY A C 1
ATOM 1534 O O . GLY A 1 187 ? -24.756 -2.482 6.739 1.00 97.44 187 GLY A O 1
ATOM 1535 N N . GLY A 1 188 ? -23.290 -1.662 8.210 1.00 97.44 188 GLY A N 1
ATOM 1536 C CA . GLY A 1 188 ? -22.881 -0.539 7.367 1.00 97.44 188 GLY A CA 1
ATOM 1537 C C . GLY A 1 188 ? -22.083 -0.950 6.119 1.00 97.44 188 GLY A C 1
ATOM 1538 O O . GLY A 1 188 ? -21.237 -1.838 6.149 1.00 97.44 188 GLY A O 1
ATOM 1539 N N . SER A 1 189 ? -22.270 -0.226 5.012 1.00 97.06 189 SER A N 1
ATOM 1540 C CA . SER A 1 189 ? -21.667 -0.565 3.710 1.00 97.06 189 SER A CA 1
ATOM 1541 C C . SER A 1 189 ? -20.136 -0.439 3.636 1.00 97.06 189 SER A C 1
ATOM 1543 O O . SER A 1 189 ? -19.506 -1.005 2.745 1.00 97.06 189 SER A O 1
ATOM 1545 N N . ASP A 1 190 ? -19.522 0.368 4.506 1.00 96.56 190 ASP A N 1
ATOM 1546 C CA . ASP A 1 190 ? -18.070 0.624 4.483 1.00 96.56 190 ASP A CA 1
ATOM 1547 C C . ASP A 1 190 ? -17.248 -0.454 5.194 1.00 96.56 190 ASP A C 1
ATOM 1549 O O . ASP A 1 190 ? -16.044 -0.551 4.967 1.00 96.56 190 ASP A O 1
ATOM 1553 N N . CYS A 1 191 ? -17.895 -1.217 6.069 1.00 97.50 191 CYS A N 1
ATOM 1554 C CA . CYS A 1 191 ? -17.310 -2.275 6.886 1.00 97.50 191 CYS A CA 1
ATOM 1555 C C . CYS A 1 191 ? -17.863 -3.657 6.497 1.00 97.50 191 CYS A C 1
ATOM 1557 O O . CYS A 1 191 ? -17.604 -4.639 7.187 1.00 97.50 191 CYS A O 1
ATOM 1559 N N . ALA A 1 192 ? -18.626 -3.728 5.403 1.00 98.00 192 ALA A N 1
ATOM 1560 C CA . ALA A 1 192 ? -19.209 -4.962 4.907 1.00 98.00 192 ALA A CA 1
ATOM 1561 C C . ALA A 1 192 ? -18.115 -5.940 4.414 1.00 98.00 192 ALA A C 1
ATOM 1563 O O . ALA A 1 192 ? -17.070 -5.481 3.927 1.00 98.00 192 ALA A O 1
ATOM 1564 N N . PRO A 1 193 ? -18.323 -7.268 4.517 1.00 97.62 193 PRO A N 1
ATOM 1565 C CA . PRO A 1 193 ? -17.313 -8.272 4.173 1.00 97.62 193 PRO A CA 1
ATOM 1566 C C . PRO A 1 193 ? -16.758 -8.148 2.749 1.00 97.62 193 PRO A C 1
ATOM 1568 O O . PRO A 1 193 ? -15.577 -8.402 2.520 1.00 97.62 193 PRO A O 1
ATOM 1571 N N . GLU A 1 194 ? -17.554 -7.661 1.796 1.00 96.94 194 GLU A N 1
ATOM 1572 C CA . GLU A 1 194 ? -17.137 -7.465 0.403 1.00 96.94 194 GLU A CA 1
ATOM 1573 C C . GLU A 1 194 ? -16.008 -6.428 0.286 1.00 96.94 194 GLU A C 1
ATOM 1575 O O . GLU A 1 194 ? -15.238 -6.438 -0.672 1.00 96.94 194 GLU A O 1
ATOM 1580 N N . LYS A 1 195 ? -15.847 -5.534 1.274 1.00 97.81 195 LYS A N 1
ATOM 1581 C CA . LYS A 1 195 ? -14.747 -4.553 1.317 1.00 97.81 195 LYS A CA 1
ATOM 1582 C C . LYS A 1 195 ? -13.399 -5.164 1.710 1.00 97.81 195 LYS A C 1
ATOM 1584 O O . LYS A 1 195 ? -12.365 -4.499 1.552 1.00 97.81 195 LYS A O 1
ATOM 1589 N N . LEU A 1 196 ? -13.383 -6.408 2.195 1.00 97.25 196 LEU A N 1
ATOM 1590 C CA . LEU A 1 196 ? -12.154 -7.175 2.423 1.00 97.25 196 LEU A CA 1
ATOM 1591 C C . LEU A 1 196 ? -11.547 -7.661 1.098 1.00 97.25 196 LEU A C 1
ATOM 1593 O O . LEU A 1 196 ? -10.319 -7.753 0.995 1.00 97.25 196 LEU A O 1
ATOM 1597 N N . TRP A 1 197 ? -12.381 -7.883 0.073 1.00 96.94 197 TRP A N 1
ATOM 1598 C CA . TRP A 1 197 ? -11.977 -8.334 -1.261 1.00 96.94 197 TRP A CA 1
ATOM 1599 C C . TRP A 1 197 ? -11.313 -7.211 -2.071 1.00 96.94 197 TRP A C 1
ATOM 1601 O O . TRP A 1 197 ? -11.905 -6.579 -2.941 1.00 96.94 197 TRP A O 1
ATOM 1611 N N . LEU A 1 198 ? -10.059 -6.914 -1.732 1.00 96.69 198 LEU A N 1
ATOM 1612 C CA . LEU A 1 198 ? -9.242 -5.922 -2.437 1.00 96.69 198 LEU A CA 1
ATOM 1613 C C . LEU A 1 198 ? -7.862 -6.463 -2.794 1.00 96.69 198 LEU A C 1
ATOM 1615 O O . LEU A 1 198 ? -7.392 -6.270 -3.909 1.00 96.69 198 LEU A O 1
ATOM 1619 N N . GLN A 1 199 ? -7.195 -7.115 -1.840 1.00 97.88 199 GLN A N 1
ATOM 1620 C CA . GLN A 1 199 ? -5.816 -7.558 -2.044 1.00 97.88 199 GLN A CA 1
ATOM 1621 C C . GLN A 1 199 ? -5.748 -8.654 -3.104 1.00 97.88 199 GLN A C 1
ATOM 1623 O O . GLN A 1 199 ? -4.879 -8.593 -3.957 1.00 97.88 199 GLN A O 1
ATOM 1628 N N . ILE A 1 200 ? -6.702 -9.587 -3.119 1.00 97.69 200 ILE A N 1
ATOM 1629 C CA . ILE A 1 200 ? -6.738 -10.677 -4.100 1.00 97.69 200 ILE A CA 1
ATOM 1630 C C . ILE A 1 200 ? -6.816 -10.147 -5.545 1.00 97.69 200 ILE A C 1
ATOM 1632 O O . ILE A 1 200 ? -5.905 -10.473 -6.309 1.00 97.69 200 ILE A O 1
ATOM 1636 N N . PRO A 1 201 ? -7.760 -9.254 -5.915 1.00 97.12 201 PRO A N 1
ATOM 1637 C CA . PRO A 1 201 ? -7.787 -8.644 -7.248 1.00 97.12 201 PRO A CA 1
ATOM 1638 C C . PRO A 1 201 ? -6.469 -7.971 -7.662 1.00 97.12 201 PRO A C 1
ATOM 1640 O O . PRO A 1 201 ? -6.060 -8.047 -8.819 1.00 97.12 201 PRO A O 1
ATOM 1643 N N . PHE A 1 202 ? -5.753 -7.350 -6.715 1.00 97.06 202 PHE A N 1
ATOM 1644 C CA . PHE A 1 202 ? -4.464 -6.702 -6.990 1.00 97.06 202 PHE A CA 1
ATOM 1645 C C . PHE A 1 202 ? -3.375 -7.678 -7.466 1.00 97.06 202 PHE A C 1
ATOM 1647 O O . PHE A 1 202 ? -2.477 -7.247 -8.191 1.00 97.06 202 PHE A O 1
ATOM 1654 N N . PHE A 1 203 ? -3.446 -8.960 -7.094 1.00 97.44 203 PHE A N 1
ATOM 1655 C CA . PHE A 1 203 ? -2.525 -10.009 -7.560 1.00 97.44 203 PHE A CA 1
ATOM 1656 C C . PHE A 1 203 ? -3.121 -10.875 -8.671 1.00 97.44 203 PHE A C 1
ATOM 1658 O O . PHE A 1 203 ? -2.383 -11.310 -9.548 1.00 97.44 203 PHE A O 1
ATOM 1665 N N . CYS A 1 204 ? -4.436 -11.098 -8.655 1.00 96.81 204 CYS A N 1
ATOM 1666 C CA . CYS A 1 204 ? -5.148 -11.845 -9.690 1.00 96.81 204 CYS A CA 1
ATOM 1667 C C . CYS A 1 204 ? -4.992 -11.171 -11.063 1.00 96.81 204 CYS A C 1
ATOM 1669 O O . CYS A 1 204 ? -4.711 -11.833 -12.061 1.00 96.81 204 CYS A O 1
ATOM 1671 N N . GLY A 1 205 ? -5.043 -9.836 -11.089 1.00 94.81 205 GLY A N 1
ATOM 1672 C CA . GLY A 1 205 ? -4.730 -9.038 -12.266 1.00 94.81 205 GLY A CA 1
ATOM 1673 C C . GLY A 1 205 ? -5.973 -8.453 -12.920 1.00 94.81 205 GLY A C 1
ATOM 1674 O O . GLY A 1 205 ? -6.850 -7.931 -12.241 1.00 94.81 205 GLY A O 1
ATOM 1675 N N . HIS A 1 206 ? -6.010 -8.473 -14.249 1.00 93.62 206 HIS A N 1
ATOM 1676 C CA . HIS A 1 206 ? -7.033 -7.789 -15.052 1.00 93.62 206 HIS A CA 1
ATOM 1677 C C . HIS A 1 206 ? -8.016 -8.766 -15.716 1.00 93.62 206 HIS A C 1
ATOM 1679 O O . HIS A 1 206 ? -8.548 -8.481 -16.789 1.00 93.62 206 HIS A O 1
ATOM 1685 N N . HIS A 1 207 ? -8.220 -9.938 -15.120 1.00 93.06 207 HIS A N 1
ATOM 1686 C CA . HIS A 1 207 ? -9.187 -10.921 -15.603 1.00 93.06 207 HIS A CA 1
ATOM 1687 C C . HIS A 1 207 ? -10.574 -10.645 -15.018 1.00 93.06 207 HIS A C 1
ATOM 1689 O O . HIS A 1 207 ? -10.703 -10.028 -13.962 1.00 93.06 207 HIS A O 1
ATOM 1695 N N . SER A 1 208 ? -11.618 -11.092 -15.715 1.00 93.12 208 SER A N 1
ATOM 1696 C CA . SER A 1 208 ? -13.018 -10.895 -15.313 1.00 93.12 208 SER A CA 1
ATOM 1697 C C . SER A 1 208 ? -13.384 -11.569 -13.990 1.00 93.12 208 SER A C 1
ATOM 1699 O O . SER A 1 208 ? -14.308 -11.136 -13.313 1.00 93.12 208 SER A O 1
ATOM 1701 N N . GLU A 1 209 ? -12.670 -12.630 -13.637 1.00 94.00 209 GLU A N 1
ATOM 1702 C CA . GLU A 1 209 ? -12.922 -13.494 -12.491 1.00 94.00 209 GLU A CA 1
ATOM 1703 C C . GLU A 1 209 ? -12.360 -12.944 -11.158 1.00 94.00 209 GLU A C 1
ATOM 1705 O O . GLU A 1 209 ? -12.575 -13.573 -10.123 1.00 94.00 209 GLU A O 1
ATOM 1710 N N . CYS A 1 210 ? -11.627 -11.818 -11.173 1.00 90.56 210 CYS A N 1
ATOM 1711 C CA . CYS A 1 210 ? -10.748 -11.348 -10.081 1.00 90.56 210 CYS A CA 1
ATOM 1712 C C . CYS A 1 210 ? -11.383 -10.496 -8.944 1.00 90.56 210 CYS A C 1
ATOM 1714 O O . CYS A 1 210 ? -11.974 -9.434 -9.215 1.00 90.56 210 CYS A O 1
#

Secondary structure (DSSP, 8-state):
---------HHHHHHHHHHHHHHHHHHHHHHHHHHHHHHHHHHHHHHHHHHHHHHHHHHHTTS-S-TTTTGGG-EEEE-PPTTSSHHHHHHHHHHHHHHHT-EEEESS-TTT-GGG-SEEEE-S-----GGGGT-SSPPEEE-----HHHHHHHHHHHHHH--SSSTTPPPTTTT----HHHHHHTT-TTSSGGGGTTHHHHHH-S-TT-

Sequence (210 aa):
MGLLRIMMPAKFQLLAVLTFGVAMLFIENQIQKLEESRAKLERTIARHEVAEVEQRHSEDAGRDLSPLAEKDDMVIIYNRVPKTASTSFTNIAYDLCGKNRFHVRFVRNVSSWREMKPGFYHGHVAYLDFSKYGAKGRPMYINVVRDPIERLVSYYYFLRFGDDYRPGLRRRKQGDKKTFDECVSSGGSDCAPEKLWLQIPFFCGHHSEC